Protein AF-A0A6M2D8P3-F1 (afdb_monomer)

Radius of gyration: 23.0 Å; Cα contacts (8 Å, |Δi|>4): 449; chains: 1; bounding box: 54×44×73 Å

InterPro domains:
  IPR011990 Tetratricopeptide-like helical domain superfamily [SSF48452] (159-233)
  IPR019412 IML2-like/Tetratricopeptide repeat protein 39-like [PF10300] (4-336)
  IPR019412 IML2-like/Tetratricopeptide repeat protein 39-like [PTHR31859] (4-344)

pLDDT: mean 91.54, std 8.43, range [58.78, 98.69]

Solvent-accessible surface area (backbone atoms only — not comparable to full-atom values): 17807 Å² total; per-residue (Å²): 96,72,87,56,52,75,65,58,53,51,48,49,52,52,48,24,50,52,31,44,54,48,20,56,47,34,44,67,74,45,59,46,72,66,34,52,52,50,22,53,52,30,47,50,50,20,53,51,40,43,52,50,47,50,49,41,68,75,64,33,79,62,77,95,51,80,60,53,57,51,47,50,15,39,44,20,29,52,48,6,51,51,17,34,58,48,49,70,48,57,71,73,57,42,55,56,39,40,74,77,74,43,84,44,43,47,70,60,8,51,50,30,19,55,59,11,42,75,32,57,94,29,87,33,2,53,51,14,37,50,52,52,35,44,42,29,68,44,52,25,35,64,69,67,74,48,85,42,61,60,68,60,32,50,55,43,38,51,52,41,31,74,77,32,72,70,34,44,66,30,31,39,53,44,15,47,53,28,35,62,58,32,38,42,71,60,13,47,55,30,29,51,50,25,42,72,54,58,80,86,60,60,75,55,40,51,55,38,41,55,53,42,27,51,48,26,51,59,68,65,36,41,68,61,20,33,56,35,22,48,51,41,44,75,72,40,81,87,52,40,18,45,30,40,43,50,29,27,22,33,48,49,50,46,32,74,76,64,47,64,82,45,57,63,59,33,51,58,38,33,68,46,24,66,79,46,54,60,63,56,57,68,38,60,47,70,66,39,55,49,46,31,52,51,36,49,45,20,58,77,57,72,74,41,76,79,59,55,48,60,50,50,38,56,76,54,45,42,56,74,25,39,65,55,21,66,68,40,37,52,54,55,47,49,58,50,60,72,43,46,70,56,55,55,55,63,71,76,106

Organism: Rhipicephalus microplus (NCBI:txid6941)

Sequence (349 aa):
YNTYTMQEIHAELCYAECLLENAILTFVEDQSLVTFIKGGLKIRSCCQSYKECMQMLATRNWESSKEKEHFESGVHLGVGAFNLLISQLPSRILKLLEFIGFSGNKVLGLRELEDGCMMQDYLRGPLCSIVLVAYHTFVLYILGLGDGDLELSERLVKGLLSKYPKGVLSLFFNARMHQVKGQIENAINQYYEAIEAQNEWIPFHYICYWELLWCHCFRCDWDRAIETADILRKGCRWSKATYVYIQASCLYAKYREGSTELMEEISNLLRQVPGLKQKIAGKSIPIEKFVVKKSQKFFDNGQRLTLPVVEIMYMWNSFPMIGRNEKLLLQILGLIEDCLPTVSREKEM

Foldseek 3Di:
DQPDDLVVLVVLLVVLVVLLVVLVVLLFPDQDPVSVVVSLVSLVVSQVSLVVLVVCLVPYDCDPDPCSLLSLLSSLLSLLLSLQVQQLDPPVVQVVSVVVPDHRDNVSNLVSLVVSCVSVVHDNSLVSLLSQLCCQQPVCLQVVVDHGDLVSNVVSLVVCCVVCVLALSSLQSVLSSCQLLLVLVSSLVSLVSSLVSDDPCVQVNLVSLVVNLVSCLLVLVLVSNLVSLVCCCVPPLPQNLLSLLLNLLSLVVVCVVPPVVCLVVSLVSLVCSVVSFDDRSNHTDPVSVVSVVQSVVCVVVPNDDQSSNVVVCVNSSSVSSSVSDPVSVVVVVVSNVVRVVVVVVVVVD

Structure (mmCIF, N/CA/C/O backbone):
data_AF-A0A6M2D8P3-F1
#
_entry.id   AF-A0A6M2D8P3-F1
#
loop_
_atom_site.group_PDB
_atom_site.id
_atom_site.type_symbol
_atom_site.label_atom_id
_atom_site.label_alt_id
_atom_site.label_comp_id
_atom_site.label_asym_id
_atom_site.label_entity_id
_atom_site.label_seq_id
_atom_site.pdbx_PDB_ins_code
_atom_site.Cartn_x
_atom_site.Cartn_y
_atom_site.Cartn_z
_atom_site.occupancy
_atom_site.B_iso_or_equiv
_atom_site.auth_seq_id
_atom_site.auth_comp_id
_atom_site.auth_asym_id
_atom_site.auth_atom_id
_atom_site.pdbx_PDB_model_num
ATOM 1 N N . TYR A 1 1 ? 25.010 -10.051 -30.582 1.00 84.38 1 TYR A N 1
ATOM 2 C CA . TYR A 1 1 ? 23.632 -9.630 -30.915 1.00 84.38 1 TYR A CA 1
ATOM 3 C C . TYR A 1 1 ? 23.546 -8.537 -31.984 1.00 84.38 1 TYR A C 1
ATOM 5 O O . TYR A 1 1 ? 22.514 -7.891 -32.064 1.00 84.38 1 TYR A O 1
ATOM 13 N N . ASN A 1 2 ? 24.557 -8.331 -32.843 1.00 87.88 2 ASN A N 1
ATOM 14 C CA . ASN A 1 2 ? 24.562 -7.217 -33.816 1.00 87.88 2 ASN A CA 1
ATOM 15 C C . ASN A 1 2 ? 23.603 -7.411 -35.003 1.00 87.88 2 ASN A C 1
ATOM 17 O O . ASN A 1 2 ? 23.324 -6.460 -35.719 1.00 87.88 2 ASN A O 1
ATOM 21 N N . THR A 1 3 ? 23.098 -8.629 -35.203 1.00 89.69 3 THR A N 1
ATOM 22 C CA . THR A 1 3 ? 22.155 -8.972 -36.275 1.00 89.69 3 THR A CA 1
ATOM 23 C C . THR A 1 3 ? 20.734 -8.483 -36.011 1.00 89.69 3 THR A C 1
ATOM 25 O O . THR A 1 3 ? 19.977 -8.337 -36.960 1.00 89.69 3 THR A O 1
ATOM 28 N N . TYR A 1 4 ? 20.375 -8.229 -34.749 1.00 88.75 4 TYR A N 1
ATOM 29 C CA . TYR A 1 4 ? 19.081 -7.650 -34.398 1.00 88.75 4 TYR A CA 1
ATOM 30 C C . TYR A 1 4 ? 19.050 -6.170 -34.802 1.00 88.75 4 TYR A C 1
ATOM 32 O O . TYR A 1 4 ? 20.045 -5.450 -34.677 1.00 88.75 4 TYR A O 1
ATOM 40 N N . THR A 1 5 ? 17.902 -5.686 -35.236 1.00 91.88 5 THR A N 1
ATOM 41 C CA . THR A 1 5 ? 17.609 -4.259 -35.362 1.00 91.88 5 THR A CA 1
ATOM 42 C C . THR A 1 5 ? 17.386 -3.630 -33.980 1.00 91.88 5 THR A C 1
ATOM 44 O O . THR A 1 5 ? 17.196 -4.326 -32.980 1.00 91.88 5 THR A O 1
ATOM 47 N N . MET A 1 6 ? 17.392 -2.294 -33.902 1.00 90.50 6 MET A N 1
ATOM 48 C CA . MET A 1 6 ? 17.051 -1.581 -32.658 1.00 90.50 6 MET A CA 1
ATOM 49 C C . MET A 1 6 ? 15.629 -1.898 -32.181 1.00 90.50 6 MET A C 1
ATOM 51 O O . MET A 1 6 ? 15.402 -2.089 -30.989 1.00 90.50 6 MET A O 1
ATOM 55 N N . GLN A 1 7 ? 14.685 -2.006 -33.121 1.00 92.19 7 GLN A N 1
ATOM 56 C CA . GLN A 1 7 ? 13.292 -2.334 -32.821 1.00 92.19 7 GLN A CA 1
ATOM 57 C C . GLN A 1 7 ? 13.157 -3.735 -32.225 1.00 92.19 7 GLN A C 1
ATOM 59 O O . GLN A 1 7 ? 12.467 -3.897 -31.224 1.00 92.19 7 GLN A O 1
ATOM 64 N N . GLU A 1 8 ? 13.841 -4.730 -32.795 1.00 94.25 8 GLU A N 1
ATOM 65 C CA . GLU A 1 8 ? 13.793 -6.102 -32.278 1.00 94.25 8 GLU A CA 1
ATOM 66 C C . GLU A 1 8 ? 14.372 -6.188 -30.862 1.00 94.25 8 GLU A C 1
ATOM 68 O O . GLU A 1 8 ? 13.807 -6.868 -30.016 1.00 94.25 8 GLU A O 1
ATOM 73 N N . ILE A 1 9 ? 15.433 -5.440 -30.549 1.00 93.25 9 ILE A N 1
ATOM 74 C CA . ILE A 1 9 ? 16.003 -5.426 -29.191 1.00 93.25 9 ILE A CA 1
ATOM 75 C C . ILE A 1 9 ? 15.050 -4.798 -28.178 1.00 93.25 9 ILE A C 1
ATOM 77 O O . ILE A 1 9 ? 14.843 -5.346 -27.098 1.00 93.25 9 ILE A O 1
ATOM 81 N N . HIS A 1 10 ? 14.447 -3.654 -28.505 1.00 93.88 10 HIS A N 1
ATOM 82 C CA . HIS A 1 10 ? 13.438 -3.063 -27.624 1.00 93.88 10 HIS A CA 1
ATOM 83 C C . HIS A 1 10 ? 12.205 -3.961 -27.491 1.00 93.88 10 HIS A C 1
ATOM 85 O O . HIS A 1 10 ? 11.614 -4.005 -26.414 1.00 93.88 10 HIS A O 1
ATOM 91 N N . ALA A 1 11 ? 11.848 -4.718 -28.532 1.00 95.62 11 ALA A N 1
ATOM 92 C CA . ALA A 1 11 ? 10.777 -5.705 -28.455 1.00 95.62 11 ALA A CA 1
ATOM 93 C C . ALA A 1 11 ? 11.099 -6.836 -27.463 1.00 95.62 11 ALA A C 1
ATOM 95 O O . ALA A 1 11 ? 10.207 -7.221 -26.711 1.00 95.62 11 ALA A O 1
ATOM 96 N N . GLU A 1 12 ? 12.348 -7.311 -27.388 1.00 95.44 12 GLU A N 1
ATOM 97 C CA . GLU A 1 12 ? 12.771 -8.309 -26.385 1.00 95.44 12 GLU A CA 1
ATOM 98 C C . GLU A 1 12 ? 12.618 -7.785 -24.948 1.00 95.44 12 GLU A C 1
ATOM 100 O O . GLU A 1 12 ? 12.123 -8.494 -24.068 1.00 95.44 12 GLU A O 1
ATOM 105 N N . LEU A 1 13 ? 12.964 -6.515 -24.709 1.00 95.12 13 LEU A N 1
ATOM 106 C CA . LEU A 1 13 ? 12.759 -5.879 -23.404 1.00 95.12 13 LEU A CA 1
ATOM 107 C C . LEU A 1 13 ? 11.269 -5.747 -23.062 1.00 95.12 13 LEU A C 1
ATOM 109 O O . LEU A 1 13 ? 10.852 -6.153 -21.979 1.00 95.12 13 LEU A O 1
ATOM 113 N N . CYS A 1 14 ? 10.454 -5.230 -23.986 1.00 94.75 14 CYS A N 1
ATOM 114 C CA . CYS A 1 14 ? 9.006 -5.133 -23.790 1.00 94.75 14 CYS A CA 1
ATOM 115 C C . CYS A 1 14 ? 8.375 -6.518 -23.567 1.00 94.75 14 CYS A C 1
ATOM 117 O O . CYS A 1 14 ? 7.472 -6.670 -22.749 1.00 94.75 14 CYS A O 1
ATOM 119 N N . TYR A 1 15 ? 8.869 -7.550 -24.252 1.00 94.88 15 TYR A N 1
ATOM 120 C CA . TYR A 1 15 ? 8.423 -8.922 -24.046 1.00 94.88 15 TYR A CA 1
ATOM 121 C C . TYR A 1 15 ? 8.754 -9.423 -22.633 1.00 94.88 15 TYR A C 1
ATOM 123 O O . TYR A 1 15 ? 7.888 -10.012 -21.980 1.00 94.88 15 TYR A O 1
ATOM 131 N N . ALA A 1 16 ? 9.956 -9.138 -22.119 1.00 92.81 16 ALA A N 1
ATOM 132 C CA . ALA A 1 16 ? 10.330 -9.460 -20.741 1.00 92.81 16 ALA A CA 1
ATOM 133 C C . ALA A 1 16 ? 9.407 -8.773 -19.714 1.00 92.81 16 ALA A C 1
ATOM 135 O O . ALA A 1 16 ? 8.973 -9.406 -18.748 1.00 92.81 16 ALA A O 1
ATOM 136 N N . GLU A 1 17 ? 9.049 -7.508 -19.945 1.00 91.31 17 GLU A N 1
ATOM 137 C CA . GLU A 1 17 ? 8.095 -6.757 -19.117 1.00 91.31 17 GLU A CA 1
ATOM 138 C C . GLU A 1 17 ? 6.696 -7.376 -19.150 1.00 91.31 17 GLU A C 1
ATOM 140 O O . GLU A 1 17 ? 6.126 -7.686 -18.101 1.00 91.31 17 GLU A O 1
ATOM 145 N N . CYS A 1 18 ? 6.175 -7.663 -20.345 1.00 92.31 18 CYS A N 1
ATOM 146 C CA . CYS A 1 18 ? 4.878 -8.314 -20.500 1.00 92.31 18 CYS A CA 1
ATOM 147 C C . CYS A 1 18 ? 4.843 -9.696 -19.835 1.00 92.31 18 CYS A C 1
ATOM 149 O O . CYS A 1 18 ? 3.820 -10.075 -19.264 1.00 92.31 18 CYS A O 1
ATOM 151 N N . LEU A 1 19 ? 5.939 -10.464 -19.872 1.00 89.88 19 LEU A N 1
ATOM 152 C CA . LEU A 1 19 ? 6.026 -11.745 -19.167 1.00 89.88 19 LEU A CA 1
ATOM 153 C C . LEU A 1 19 ? 5.913 -11.572 -17.650 1.00 89.88 19 LEU A C 1
ATOM 155 O O . LEU A 1 19 ? 5.253 -12.392 -17.005 1.00 89.88 19 LEU A O 1
ATOM 159 N N . LEU A 1 20 ? 6.519 -10.524 -17.085 1.00 84.56 20 LEU A N 1
ATOM 160 C CA . LEU A 1 20 ? 6.427 -10.221 -15.657 1.00 84.56 20 LEU A CA 1
ATOM 161 C C . LEU A 1 20 ? 4.997 -9.856 -15.256 1.00 84.56 20 LEU A C 1
ATOM 163 O O . LEU A 1 20 ? 4.443 -10.454 -14.333 1.00 84.56 20 LEU A O 1
ATOM 167 N N . GLU A 1 21 ? 4.386 -8.912 -15.971 1.00 87.62 21 GLU A N 1
ATOM 168 C CA . GLU A 1 21 ? 3.008 -8.478 -15.727 1.00 87.62 21 GLU A CA 1
ATOM 169 C C . GLU A 1 21 ? 2.034 -9.651 -15.858 1.00 87.62 21 GLU A C 1
ATOM 171 O O . GLU A 1 21 ? 1.191 -9.882 -14.991 1.00 87.62 21 GLU A O 1
ATOM 176 N N . ASN A 1 22 ? 2.213 -10.473 -16.892 1.00 86.56 22 ASN A N 1
ATOM 177 C CA . ASN A 1 22 ? 1.417 -11.671 -17.110 1.00 86.56 22 ASN A CA 1
ATOM 178 C C . ASN A 1 22 ? 1.639 -12.713 -16.001 1.00 86.56 22 ASN A C 1
ATOM 180 O O . ASN A 1 22 ? 0.686 -13.357 -15.561 1.00 86.56 22 ASN A O 1
ATOM 184 N N . ALA A 1 23 ? 2.865 -12.877 -15.495 1.00 82.19 23 ALA A N 1
ATOM 185 C CA . ALA A 1 23 ? 3.124 -13.749 -14.351 1.00 82.19 23 ALA A CA 1
ATOM 186 C C . ALA A 1 23 ? 2.372 -13.270 -13.100 1.00 82.19 23 ALA A C 1
ATOM 188 O O . ALA A 1 23 ? 1.722 -14.083 -12.443 1.00 82.19 23 ALA A O 1
ATOM 189 N N . ILE A 1 24 ? 2.398 -11.964 -12.815 1.00 78.69 24 ILE A N 1
ATOM 190 C CA . ILE A 1 24 ? 1.657 -11.355 -11.701 1.00 78.69 24 ILE A CA 1
ATOM 191 C C . ILE A 1 24 ? 0.153 -11.594 -11.874 1.00 78.69 24 ILE A C 1
ATOM 193 O O . ILE A 1 24 ? -0.483 -12.122 -10.962 1.00 78.69 24 ILE A O 1
ATOM 197 N N . LEU A 1 25 ? -0.404 -11.296 -13.053 1.00 80.44 25 LEU A N 1
ATOM 198 C CA . LEU A 1 25 ? -1.820 -11.520 -13.360 1.00 80.44 25 LEU A CA 1
ATOM 199 C C . LEU A 1 25 ? -2.215 -12.995 -13.251 1.00 80.44 25 LEU A C 1
ATOM 201 O O . LEU A 1 25 ? -3.283 -13.300 -12.734 1.00 80.44 25 LEU A O 1
ATOM 205 N N . THR A 1 26 ? -1.333 -13.919 -13.638 1.00 77.75 26 THR A N 1
ATOM 206 C CA . THR A 1 26 ? -1.577 -15.366 -13.523 1.00 77.75 26 THR A CA 1
ATOM 207 C C . THR A 1 26 ? -1.833 -15.772 -12.070 1.00 77.75 26 THR A C 1
ATOM 209 O O . THR A 1 26 ? -2.720 -16.577 -11.809 1.00 77.75 26 THR A O 1
ATOM 212 N N . PHE A 1 27 ? -1.111 -15.193 -11.103 1.00 69.06 27 PHE A N 1
ATOM 213 C CA . PHE A 1 27 ? -1.368 -15.463 -9.682 1.00 69.06 27 PHE A CA 1
ATOM 214 C C . PHE A 1 27 ? -2.675 -14.840 -9.163 1.00 69.06 27 PHE A C 1
ATOM 216 O O . PHE A 1 27 ? -3.163 -15.247 -8.105 1.00 69.06 27 PHE A O 1
ATOM 223 N N . VAL A 1 28 ? -3.234 -13.868 -9.890 1.00 67.19 28 VAL A N 1
ATOM 224 C CA . VAL A 1 28 ? -4.487 -13.175 -9.558 1.00 67.19 28 VAL A CA 1
ATOM 225 C C . VAL A 1 28 ? -5.704 -13.838 -10.224 1.00 67.19 28 VAL A C 1
ATOM 227 O O . VAL A 1 28 ? -6.772 -13.867 -9.618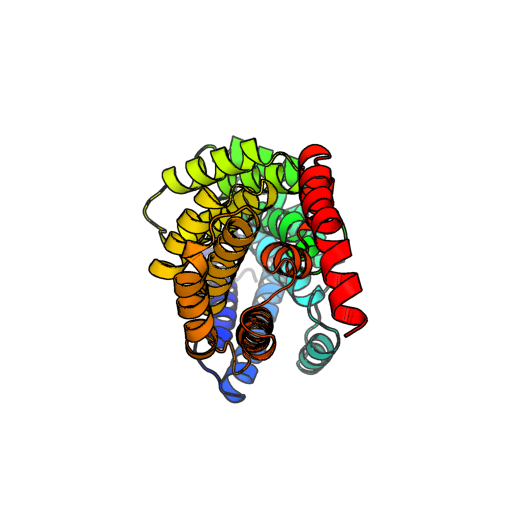 1.00 67.19 28 VAL A O 1
ATOM 230 N N . GLU A 1 29 ? -5.551 -14.390 -11.432 1.00 62.44 29 GLU A N 1
ATOM 231 C CA . GLU A 1 29 ? -6.645 -14.856 -12.298 1.00 62.44 29 GLU A CA 1
ATOM 232 C C . GLU A 1 29 ? -7.264 -16.199 -11.870 1.00 62.44 29 GLU A C 1
ATOM 234 O O . GLU A 1 29 ? -8.488 -16.314 -11.813 1.00 62.44 29 GLU A O 1
ATOM 239 N N . ASP A 1 30 ? -6.453 -17.214 -11.544 1.00 58.84 30 ASP A N 1
ATOM 240 C CA . ASP A 1 30 ? -6.955 -18.562 -11.243 1.00 58.84 30 ASP A CA 1
ATOM 241 C C . ASP A 1 30 ? -6.223 -19.252 -10.074 1.00 58.84 30 ASP A C 1
ATOM 243 O O . ASP A 1 30 ? -5.074 -18.984 -9.730 1.00 58.84 30 ASP A O 1
ATOM 247 N N . GLN A 1 31 ? -6.949 -20.153 -9.417 1.00 63.97 31 GLN A N 1
ATOM 248 C CA . GLN A 1 31 ? -6.699 -20.664 -8.072 1.00 63.97 31 GLN A CA 1
ATOM 249 C C . GLN A 1 31 ? -6.126 -22.089 -8.061 1.00 63.97 31 GLN A C 1
ATOM 251 O O . GLN A 1 31 ? -6.020 -22.704 -6.997 1.00 63.97 31 GLN A O 1
ATOM 256 N N . SER A 1 32 ? -5.775 -22.643 -9.222 1.00 65.19 32 SER A N 1
ATOM 257 C CA . SER A 1 32 ? -5.280 -24.013 -9.336 1.00 65.19 32 SER A CA 1
ATOM 258 C C . SER A 1 32 ? -3.768 -24.127 -9.080 1.00 65.19 32 SER A C 1
ATOM 260 O O . SER A 1 32 ? -2.986 -23.219 -9.363 1.00 65.19 32 SER A O 1
ATOM 262 N N . LEU A 1 33 ? -3.322 -25.292 -8.585 1.00 64.38 33 LEU A N 1
ATOM 263 C CA . LEU A 1 33 ? -1.890 -25.637 -8.508 1.00 64.38 33 LEU A CA 1
ATOM 264 C C . LEU A 1 33 ? -1.218 -25.502 -9.887 1.00 64.38 33 LEU A C 1
ATOM 266 O O . LEU A 1 33 ? -0.065 -25.089 -9.992 1.00 64.38 33 LEU A O 1
ATOM 270 N N . VAL A 1 34 ? -1.972 -25.807 -10.946 1.00 71.75 34 VAL A N 1
ATOM 271 C CA . VAL A 1 34 ? -1.561 -25.634 -12.341 1.00 71.75 34 VAL A CA 1
ATOM 272 C C . VAL A 1 34 ? -1.231 -24.170 -12.630 1.00 71.75 34 VAL A C 1
ATOM 274 O O . VAL A 1 34 ? -0.188 -23.890 -13.215 1.00 71.75 34 VAL A O 1
ATOM 277 N N . THR A 1 35 ? -2.061 -23.232 -12.181 1.00 71.19 35 THR A N 1
ATOM 278 C CA . THR A 1 35 ? -1.835 -21.791 -12.349 1.00 71.19 35 THR A CA 1
ATOM 279 C C . THR A 1 35 ? -0.645 -21.291 -11.531 1.00 71.19 35 THR A C 1
ATOM 281 O O . THR A 1 35 ? 0.150 -20.505 -12.041 1.00 71.19 35 THR A O 1
ATOM 284 N N . PHE A 1 36 ? -0.412 -21.830 -10.329 1.00 69.81 36 PHE A N 1
ATOM 285 C CA . PHE A 1 36 ? 0.811 -21.545 -9.565 1.00 69.81 36 PHE A CA 1
ATOM 286 C C . PHE A 1 36 ? 2.082 -22.007 -10.298 1.00 69.81 36 PHE A C 1
ATOM 288 O O . PHE A 1 36 ? 3.047 -21.250 -10.402 1.00 69.81 36 PHE A O 1
ATOM 295 N N . ILE A 1 37 ? 2.075 -23.225 -10.853 1.00 75.69 37 ILE A N 1
ATOM 296 C CA . ILE A 1 37 ? 3.195 -23.750 -11.651 1.00 75.69 37 ILE A CA 1
ATOM 297 C C . ILE A 1 37 ? 3.392 -22.904 -12.913 1.00 75.69 37 ILE A C 1
ATOM 299 O O . ILE A 1 37 ? 4.517 -22.509 -13.209 1.00 75.69 37 ILE A O 1
ATOM 303 N N . LYS A 1 38 ? 2.311 -22.568 -13.630 1.00 79.38 38 LYS A N 1
ATOM 304 C CA . LYS A 1 38 ? 2.358 -21.681 -14.804 1.00 79.38 38 LYS A CA 1
ATOM 305 C C . LYS A 1 38 ? 2.937 -20.312 -14.453 1.00 79.38 38 LYS A C 1
ATOM 307 O O . LYS A 1 38 ? 3.793 -19.826 -15.183 1.00 79.38 38 LYS A O 1
ATOM 312 N N . GLY A 1 39 ? 2.519 -19.717 -13.336 1.00 80.25 39 GLY A N 1
ATOM 313 C CA . GLY A 1 39 ? 3.065 -18.456 -12.838 1.00 80.25 39 GLY A CA 1
ATOM 314 C C . GLY A 1 39 ? 4.562 -18.562 -12.546 1.00 80.25 39 GLY A C 1
ATOM 315 O O . GLY A 1 39 ? 5.336 -17.727 -13.002 1.00 80.25 39 GLY A O 1
ATOM 316 N N . GLY A 1 40 ? 4.997 -19.638 -11.882 1.00 78.88 40 GLY A N 1
ATOM 317 C CA . GLY A 1 40 ? 6.418 -19.915 -11.641 1.00 78.88 40 GLY A CA 1
ATOM 318 C C . GLY A 1 40 ? 7.235 -20.091 -12.928 1.00 78.88 40 GLY A C 1
ATOM 319 O O . GLY A 1 40 ? 8.334 -19.551 -13.040 1.00 78.88 40 GLY A O 1
ATOM 320 N N . LEU A 1 41 ? 6.689 -20.786 -13.932 1.00 82.25 41 LEU A N 1
ATOM 321 C CA . LEU A 1 41 ? 7.322 -20.923 -15.249 1.00 82.25 41 LEU A CA 1
ATOM 322 C C . LEU A 1 41 ? 7.419 -19.576 -15.979 1.00 82.25 41 LEU A C 1
ATOM 324 O O . LEU A 1 41 ? 8.468 -19.279 -16.540 1.00 82.25 41 LEU A O 1
ATOM 328 N N . LYS A 1 42 ? 6.381 -18.733 -15.916 1.00 84.50 42 LYS A N 1
ATOM 329 C CA . LYS A 1 42 ? 6.409 -17.377 -16.492 1.00 84.50 42 LYS A CA 1
ATOM 330 C C . LYS A 1 42 ? 7.440 -16.481 -15.802 1.00 84.50 42 LYS A C 1
ATOM 332 O O . LYS A 1 42 ? 8.192 -15.800 -16.492 1.00 84.50 42 LYS A O 1
ATOM 337 N N . ILE A 1 43 ? 7.546 -16.539 -14.469 1.00 81.69 43 ILE A N 1
ATOM 338 C CA . ILE A 1 43 ? 8.612 -15.866 -13.701 1.00 81.69 43 ILE A CA 1
ATOM 339 C C . ILE A 1 43 ? 9.993 -16.316 -14.190 1.00 81.69 43 ILE A C 1
ATOM 341 O O . ILE A 1 43 ? 10.879 -15.486 -14.391 1.00 81.69 43 ILE A O 1
ATOM 345 N N . ARG A 1 44 ? 10.186 -17.623 -14.415 1.00 83.12 44 ARG A N 1
ATOM 346 C CA . ARG A 1 44 ? 11.447 -18.153 -14.950 1.00 83.12 44 ARG A CA 1
ATOM 347 C C . ARG A 1 44 ? 11.738 -17.616 -16.352 1.00 83.12 44 ARG A C 1
ATOM 349 O O . ARG A 1 44 ? 12.861 -17.182 -16.591 1.00 83.12 44 ARG A O 1
ATOM 356 N N . SER A 1 45 ? 10.759 -17.640 -17.255 1.00 88.31 45 SER A N 1
ATOM 357 C CA . SER A 1 45 ? 10.907 -17.093 -18.609 1.00 88.31 45 SER A CA 1
ATOM 358 C C . SER A 1 45 ? 11.267 -15.609 -18.573 1.00 88.31 45 SER A C 1
ATOM 360 O O . SER A 1 45 ? 12.239 -15.214 -19.199 1.00 88.31 45 SER A O 1
ATOM 362 N N . CYS A 1 46 ? 10.570 -14.820 -17.753 1.00 88.38 46 CYS A N 1
ATOM 363 C CA . CYS A 1 46 ? 10.872 -13.409 -17.520 1.00 88.38 46 CYS A CA 1
ATOM 364 C C . CYS A 1 46 ? 12.324 -13.196 -17.057 1.00 88.38 46 CYS A C 1
ATOM 366 O O . CYS A 1 46 ? 13.041 -12.364 -17.608 1.00 88.38 46 CYS A O 1
ATOM 368 N N . CYS A 1 47 ? 12.789 -13.964 -16.065 1.00 84.19 47 CYS A N 1
ATOM 369 C CA . CYS A 1 47 ? 14.174 -13.889 -15.589 1.00 84.19 47 CYS A CA 1
ATOM 370 C C . CYS A 1 47 ? 15.183 -14.165 -16.706 1.00 84.19 47 CYS A C 1
ATOM 372 O O . CYS A 1 47 ? 16.194 -13.472 -16.825 1.00 84.19 47 CYS A O 1
ATOM 374 N N . GLN A 1 48 ? 14.911 -15.192 -17.512 1.00 88.62 48 GLN A N 1
ATOM 375 C CA . GLN A 1 48 ? 15.773 -15.581 -18.616 1.00 88.62 48 GLN A CA 1
ATOM 376 C C . GLN A 1 48 ? 15.829 -14.487 -19.690 1.00 88.62 48 GLN A C 1
ATOM 378 O O . GLN A 1 48 ? 16.926 -14.105 -20.090 1.00 88.62 48 GLN A O 1
ATOM 383 N N . SER A 1 49 ? 14.686 -13.906 -20.059 1.00 92.69 49 SER A N 1
ATOM 384 C CA . SER A 1 49 ? 14.623 -12.785 -21.002 1.00 92.69 49 SER A CA 1
ATOM 385 C C . SER A 1 49 ? 15.397 -11.560 -20.501 1.00 92.69 49 SER A C 1
ATOM 387 O O . SER A 1 49 ? 16.146 -10.957 -21.263 1.00 92.69 49 SER A O 1
ATOM 389 N N . TYR A 1 50 ? 15.328 -11.225 -19.206 1.00 92.44 50 TYR A N 1
ATOM 390 C CA . TYR A 1 50 ? 16.146 -10.134 -18.656 1.00 92.44 50 TYR A CA 1
ATOM 391 C C . TYR A 1 50 ? 17.650 -10.443 -18.640 1.00 92.44 50 TYR A C 1
ATOM 393 O O . TYR A 1 50 ? 18.462 -9.545 -18.866 1.00 92.44 50 TYR A O 1
ATOM 401 N N . LYS A 1 51 ? 18.051 -11.703 -18.421 1.00 90.56 51 LYS A N 1
ATOM 402 C CA . LYS A 1 51 ? 19.461 -12.116 -18.559 1.00 90.56 51 LYS A CA 1
ATOM 403 C C . LYS A 1 51 ? 19.945 -11.985 -20.001 1.00 90.56 51 LYS A C 1
ATOM 405 O O . LYS A 1 51 ? 21.076 -11.559 -20.221 1.00 90.56 51 LYS A O 1
ATOM 410 N N . GLU A 1 52 ? 19.104 -12.326 -20.969 1.00 93.75 52 GLU A N 1
ATOM 411 C CA . GLU A 1 52 ? 19.395 -12.125 -22.390 1.00 93.75 52 GLU A CA 1
ATOM 412 C C . GLU A 1 52 ? 19.514 -10.634 -22.718 1.00 93.75 52 GLU A C 1
ATOM 414 O O . GLU A 1 52 ? 20.501 -10.236 -23.333 1.00 93.75 52 GLU A O 1
ATOM 419 N N . CYS A 1 53 ? 18.620 -9.787 -22.195 1.00 95.44 53 CYS A N 1
ATOM 420 C CA . CYS A 1 53 ? 18.722 -8.331 -22.333 1.00 95.44 53 CYS A CA 1
ATOM 421 C C . CYS A 1 53 ? 20.036 -7.776 -21.749 1.00 95.44 53 CYS A C 1
ATOM 423 O O . CYS A 1 53 ? 20.698 -6.963 -22.393 1.00 95.44 53 CYS A O 1
ATOM 425 N N . MET A 1 54 ? 20.476 -8.261 -20.582 1.00 94.06 54 MET A N 1
ATOM 426 C CA . MET A 1 54 ? 21.788 -7.913 -20.009 1.00 94.06 54 MET A CA 1
ATOM 427 C C . MET A 1 54 ? 22.952 -8.312 -20.922 1.00 94.06 54 MET A C 1
ATOM 429 O O . MET A 1 54 ? 23.895 -7.544 -21.115 1.00 94.06 54 MET A O 1
ATOM 433 N N . GLN A 1 55 ? 22.901 -9.508 -21.515 1.00 94.44 55 GLN A N 1
ATOM 434 C CA . GLN A 1 55 ? 23.931 -9.947 -22.458 1.00 94.44 55 GLN A CA 1
ATOM 435 C C . GLN A 1 55 ? 23.920 -9.121 -23.749 1.00 94.44 55 GLN A C 1
ATOM 437 O O . GLN A 1 55 ? 24.991 -8.815 -24.283 1.00 94.44 55 GLN A O 1
ATOM 442 N N . MET A 1 56 ? 22.737 -8.746 -24.246 1.00 94.56 56 MET A N 1
ATOM 443 C CA . MET A 1 56 ? 22.586 -7.837 -25.383 1.00 94.56 56 MET A CA 1
ATOM 444 C C . MET A 1 56 ? 23.224 -6.484 -25.075 1.00 94.56 56 MET A C 1
ATOM 446 O O . MET A 1 56 ? 24.045 -6.023 -25.865 1.00 94.56 56 MET A O 1
ATOM 450 N N . LEU A 1 57 ? 22.931 -5.906 -23.906 1.00 94.38 57 LEU A N 1
ATOM 451 C CA . LEU A 1 57 ? 23.533 -4.658 -23.435 1.00 94.38 57 LEU A CA 1
ATOM 452 C C . LEU A 1 57 ? 25.064 -4.727 -23.412 1.00 94.38 57 LEU A C 1
ATOM 454 O O . LEU A 1 57 ? 25.714 -3.823 -23.933 1.00 94.38 57 LEU A O 1
ATOM 458 N N . ALA A 1 58 ? 25.632 -5.818 -22.895 1.00 93.38 58 ALA A N 1
ATOM 459 C CA . ALA A 1 58 ? 27.077 -5.963 -22.724 1.00 93.38 58 ALA A CA 1
ATOM 460 C C . ALA A 1 58 ? 27.861 -6.269 -24.014 1.00 93.38 58 ALA A C 1
ATOM 462 O O . ALA A 1 58 ? 29.032 -5.910 -24.117 1.00 93.38 58 ALA A O 1
ATOM 463 N N . THR A 1 59 ? 27.266 -6.980 -24.978 1.00 93.00 59 THR A N 1
ATOM 464 C CA . THR A 1 59 ? 28.020 -7.558 -26.114 1.00 93.00 59 THR A CA 1
ATOM 465 C C . THR A 1 59 ? 27.641 -6.992 -27.478 1.00 93.00 59 THR A C 1
ATOM 467 O O . THR A 1 59 ? 28.326 -7.261 -28.469 1.00 93.00 59 THR A O 1
ATOM 470 N N . ARG A 1 60 ? 26.542 -6.237 -27.571 1.00 91.94 60 ARG A N 1
ATOM 471 C CA . ARG A 1 60 ? 26.166 -5.550 -28.806 1.00 91.94 60 ARG A CA 1
ATOM 472 C C . ARG A 1 60 ? 27.052 -4.324 -29.029 1.00 91.94 60 ARG A C 1
ATOM 474 O O . ARG A 1 60 ? 27.351 -3.583 -28.099 1.00 91.94 60 ARG A O 1
ATOM 481 N N . ASN A 1 61 ? 27.407 -4.074 -30.287 1.00 89.75 61 ASN A N 1
ATOM 482 C CA . ASN A 1 61 ? 27.890 -2.763 -30.699 1.00 89.75 61 ASN A CA 1
ATOM 483 C C . ASN A 1 61 ? 26.694 -1.813 -30.843 1.00 89.75 61 ASN A C 1
ATOM 485 O O . ASN A 1 61 ? 25.850 -1.998 -31.721 1.00 89.75 61 ASN A O 1
ATOM 489 N N . TRP A 1 62 ? 26.611 -0.835 -29.949 1.00 89.00 62 TRP A N 1
ATOM 490 C CA . TRP A 1 62 ? 25.513 0.127 -29.903 1.00 89.00 62 TRP A CA 1
ATOM 491 C C . TRP A 1 62 ? 25.710 1.325 -30.835 1.00 89.00 62 TRP A C 1
ATOM 493 O O . TRP A 1 62 ? 24.765 2.081 -31.025 1.00 89.00 62 TRP A O 1
ATOM 503 N N . GLU A 1 63 ? 26.895 1.495 -31.435 1.00 82.50 63 GLU A N 1
ATOM 504 C CA . GLU A 1 63 ? 27.252 2.708 -32.188 1.00 82.50 63 GLU A CA 1
ATOM 505 C C . GLU A 1 63 ? 26.904 3.987 -31.386 1.00 82.50 63 GLU A C 1
ATOM 507 O O . GLU A 1 63 ? 26.820 3.954 -30.159 1.00 82.50 63 GLU A O 1
ATOM 512 N N . SER A 1 64 ? 26.706 5.133 -32.039 1.00 76.25 64 SER A N 1
ATOM 513 C CA . SER A 1 64 ? 26.164 6.343 -31.399 1.00 76.25 64 SER A CA 1
ATOM 514 C C . SER A 1 64 ? 24.624 6.328 -31.341 1.00 76.25 64 SER A C 1
ATOM 516 O O . SER A 1 64 ? 23.986 7.341 -31.641 1.00 76.25 64 SER A O 1
ATOM 518 N N . SER A 1 65 ? 24.018 5.172 -31.039 1.00 82.69 65 SER A N 1
ATOM 519 C CA . SER A 1 65 ? 22.564 5.017 -30.883 1.00 82.69 65 SER A CA 1
ATOM 520 C C . SER A 1 65 ? 22.078 5.740 -29.632 1.00 82.69 65 SER A C 1
ATOM 522 O O . SER A 1 65 ? 22.599 5.515 -28.545 1.00 82.69 65 SER A O 1
ATOM 524 N N . LYS A 1 66 ? 21.038 6.564 -29.792 1.00 83.06 66 LYS A 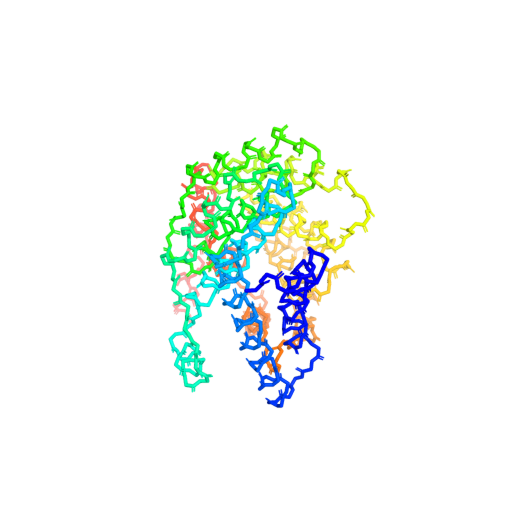N 1
ATOM 525 C CA . LYS A 1 66 ? 20.344 7.246 -28.683 1.00 83.06 66 LYS A CA 1
ATOM 526 C C . LYS A 1 66 ? 19.325 6.336 -27.986 1.00 83.06 66 LYS A C 1
ATOM 528 O O . LYS A 1 66 ? 18.721 6.695 -26.981 1.00 83.06 66 LYS A O 1
ATOM 533 N N . GLU A 1 67 ? 19.049 5.181 -28.583 1.00 87.75 67 GLU A N 1
ATOM 534 C CA . GLU A 1 67 ? 18.086 4.190 -28.118 1.00 87.75 67 GLU A CA 1
ATOM 535 C C . GLU A 1 67 ? 18.700 3.226 -27.096 1.00 87.75 67 GLU A C 1
ATOM 537 O O . GLU A 1 67 ? 17.960 2.531 -26.387 1.00 87.75 67 GLU A O 1
ATOM 542 N N . LYS A 1 68 ? 20.039 3.192 -27.001 1.00 93.12 68 LYS A N 1
ATOM 543 C CA . LYS A 1 68 ? 20.770 2.367 -26.038 1.00 93.12 68 LYS A CA 1
ATOM 544 C C . LYS A 1 68 ? 20.317 2.678 -24.619 1.00 93.12 68 LYS A C 1
ATOM 546 O O . LYS A 1 68 ? 19.983 1.765 -23.875 1.00 93.12 68 LYS A O 1
ATOM 551 N N . GLU A 1 69 ? 20.255 3.948 -24.248 1.00 94.44 69 GLU A N 1
ATOM 552 C CA . GLU A 1 69 ? 19.972 4.364 -22.879 1.00 94.44 69 GLU A CA 1
ATOM 553 C C . GLU A 1 69 ? 18.514 4.080 -22.475 1.00 94.44 69 GLU A C 1
ATOM 555 O O . GLU A 1 69 ? 18.215 3.733 -21.327 1.00 94.44 69 GLU A O 1
ATOM 560 N N . HIS A 1 70 ? 17.590 4.127 -23.441 1.00 94.00 70 HIS A N 1
ATOM 561 C CA . HIS A 1 70 ? 16.212 3.671 -23.246 1.00 94.00 70 HIS A CA 1
ATOM 562 C C . HIS A 1 70 ? 16.119 2.160 -22.995 1.00 94.00 70 HIS A C 1
ATOM 564 O O . HIS A 1 70 ? 15.270 1.730 -22.211 1.00 94.00 70 HIS A O 1
ATOM 570 N N . PHE A 1 71 ? 16.979 1.365 -23.636 1.00 95.56 71 PHE A N 1
ATOM 571 C CA . PHE A 1 71 ? 17.072 -0.072 -23.382 1.00 95.56 71 PHE A CA 1
ATOM 572 C C . PHE A 1 71 ? 17.734 -0.352 -22.030 1.00 95.56 71 PHE A C 1
ATOM 574 O O . PHE A 1 71 ? 17.172 -1.061 -21.202 1.00 95.56 71 PHE A O 1
ATOM 581 N N . GLU A 1 72 ? 18.896 0.254 -21.789 1.00 96.06 72 GLU A N 1
ATOM 582 C CA . GLU A 1 72 ? 19.721 0.104 -20.588 1.00 96.06 72 GLU A CA 1
ATOM 583 C C . GLU A 1 72 ? 18.940 0.445 -19.316 1.00 96.06 72 GLU A C 1
ATOM 585 O O . GLU A 1 72 ? 18.878 -0.375 -18.402 1.00 96.06 72 GLU A O 1
ATOM 590 N N . SER A 1 73 ? 18.217 1.572 -19.300 1.00 96.56 73 SER A N 1
ATOM 591 C CA . SER A 1 73 ? 17.346 1.925 -18.167 1.00 96.56 73 SER A CA 1
ATOM 592 C C . SER A 1 73 ? 16.264 0.876 -17.886 1.00 96.56 73 SER A C 1
ATOM 594 O O . SER A 1 73 ? 15.898 0.664 -16.730 1.00 96.56 73 SER A O 1
ATOM 596 N N . GLY A 1 74 ? 15.760 0.186 -18.912 1.00 96.00 74 GLY A N 1
ATOM 597 C CA . GLY A 1 74 ? 14.797 -0.895 -18.721 1.00 96.00 74 GLY A CA 1
ATOM 598 C C . GLY A 1 74 ? 15.404 -2.213 -18.283 1.00 96.00 74 GLY A C 1
ATOM 599 O O . GLY A 1 74 ? 14.802 -2.921 -17.475 1.00 96.00 74 GLY A O 1
ATOM 600 N N . VAL A 1 75 ? 16.614 -2.516 -18.746 1.00 96.31 75 VAL A N 1
ATOM 601 C CA . VAL A 1 75 ? 17.372 -3.664 -18.250 1.00 96.31 75 VAL A CA 1
ATOM 602 C C . VAL A 1 75 ? 17.644 -3.500 -16.751 1.00 96.31 75 VAL A C 1
ATOM 604 O O . VAL A 1 75 ? 17.331 -4.410 -15.981 1.00 96.31 75 VAL A O 1
ATOM 607 N N . HIS A 1 76 ? 18.119 -2.324 -16.327 1.00 97.38 76 HIS A N 1
ATOM 608 C CA . HIS A 1 76 ? 18.323 -1.982 -14.917 1.00 97.38 76 HIS A CA 1
ATOM 609 C C . HIS A 1 76 ? 17.040 -2.125 -14.087 1.00 97.38 76 HIS A C 1
ATOM 611 O O . HIS A 1 76 ? 17.046 -2.798 -13.054 1.00 97.38 76 HIS A O 1
ATOM 617 N N . LEU A 1 77 ? 15.921 -1.560 -14.561 1.00 96.38 77 LEU A N 1
ATOM 618 C CA . LEU A 1 77 ? 14.623 -1.676 -13.891 1.00 96.38 77 LEU A CA 1
ATOM 619 C C . LEU A 1 77 ? 14.227 -3.141 -13.683 1.00 96.38 77 LEU A C 1
ATOM 621 O O . LEU A 1 77 ? 13.916 -3.549 -12.564 1.00 96.38 77 LEU A O 1
ATOM 625 N N . GLY A 1 78 ? 14.238 -3.930 -14.755 1.00 93.62 78 GLY A N 1
ATOM 626 C CA . GLY A 1 78 ? 13.767 -5.306 -14.732 1.00 93.62 78 GLY A CA 1
ATOM 627 C C . GLY A 1 78 ? 14.648 -6.231 -13.903 1.00 93.62 78 GLY A C 1
ATOM 628 O O . GLY A 1 78 ? 14.157 -6.919 -13.005 1.00 93.62 78 GLY A O 1
ATOM 629 N N . VAL A 1 79 ? 15.960 -6.224 -14.156 1.00 93.62 79 VAL A N 1
ATOM 630 C CA . VAL A 1 79 ? 16.933 -7.041 -13.412 1.00 93.62 79 VAL A CA 1
ATOM 631 C C . VAL A 1 79 ? 16.941 -6.644 -11.940 1.00 93.62 79 VAL A C 1
ATOM 633 O O . VAL A 1 79 ? 16.924 -7.521 -11.067 1.00 93.62 79 VAL A O 1
ATOM 636 N N . GLY A 1 80 ? 16.932 -5.339 -11.677 1.00 94.94 80 GLY A N 1
ATOM 637 C CA . GLY A 1 80 ? 16.938 -4.756 -10.350 1.00 94.94 80 GLY A CA 1
ATOM 638 C C . GLY A 1 80 ? 15.704 -5.135 -9.535 1.00 94.94 80 GLY A C 1
ATOM 639 O O . GLY A 1 80 ? 15.813 -5.785 -8.489 1.00 94.94 80 GLY A O 1
ATOM 640 N N . ALA A 1 81 ? 14.514 -4.819 -10.057 1.00 92.44 81 ALA A N 1
ATOM 641 C CA . ALA A 1 81 ? 13.242 -5.122 -9.407 1.00 92.44 81 ALA A CA 1
ATOM 642 C C . ALA A 1 81 ? 13.062 -6.628 -9.180 1.00 92.44 81 ALA A C 1
ATOM 644 O O . ALA A 1 81 ? 12.654 -7.045 -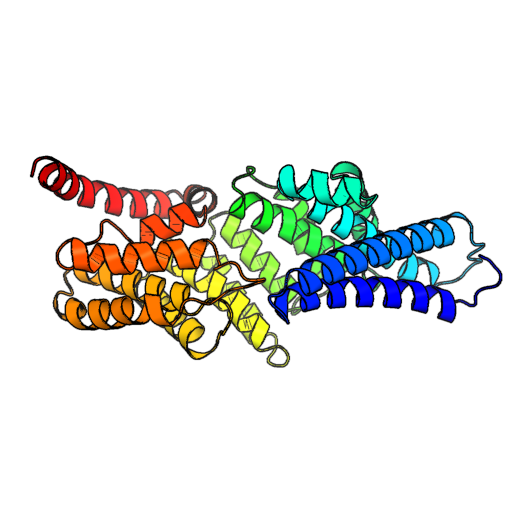8.096 1.00 92.44 81 ALA A O 1
ATOM 645 N N . PHE A 1 82 ? 13.414 -7.462 -10.160 1.00 88.31 82 PHE A N 1
ATOM 646 C CA . PHE A 1 82 ? 13.254 -8.910 -10.059 1.00 88.31 82 PHE A CA 1
ATOM 647 C C . PHE A 1 82 ? 14.130 -9.520 -8.958 1.00 88.31 82 PHE A C 1
ATOM 649 O O . PHE A 1 82 ? 13.639 -10.239 -8.081 1.00 88.31 82 PHE A O 1
ATOM 656 N N . ASN A 1 83 ? 15.428 -9.200 -8.966 1.00 90.12 83 ASN A N 1
ATOM 657 C CA . ASN A 1 83 ? 16.363 -9.685 -7.954 1.00 90.12 83 ASN A CA 1
ATOM 658 C C . ASN A 1 83 ? 15.979 -9.210 -6.551 1.00 90.12 83 ASN A C 1
ATOM 660 O O . ASN A 1 83 ? 16.036 -9.993 -5.595 1.00 90.12 83 ASN A O 1
ATOM 664 N N . LEU A 1 84 ? 15.551 -7.950 -6.436 1.00 91.31 84 LEU A N 1
ATOM 665 C CA . LEU A 1 84 ? 15.128 -7.373 -5.172 1.00 91.31 84 LEU A CA 1
ATOM 666 C C . LEU A 1 84 ? 13.860 -8.051 -4.647 1.00 91.31 84 LEU A C 1
ATOM 668 O O . LEU A 1 84 ? 13.887 -8.573 -3.535 1.00 91.31 84 LEU A O 1
ATOM 672 N N . LEU A 1 85 ? 12.788 -8.119 -5.442 1.00 84.69 85 LEU A N 1
ATOM 673 C CA . LEU A 1 85 ? 11.505 -8.690 -5.020 1.00 84.69 85 LEU A CA 1
ATOM 674 C C . LEU A 1 85 ? 11.636 -10.148 -4.585 1.00 84.69 85 LEU A C 1
ATOM 676 O O . LEU A 1 85 ? 11.113 -10.525 -3.535 1.00 84.69 85 LEU A O 1
ATOM 680 N N . ILE A 1 86 ? 12.370 -10.970 -5.338 1.00 83.25 86 ILE A N 1
ATOM 681 C CA . ILE A 1 86 ? 12.515 -12.375 -4.954 1.00 83.25 86 ILE A CA 1
ATOM 682 C C . ILE A 1 86 ? 13.365 -12.536 -3.704 1.00 83.25 86 ILE A C 1
ATOM 684 O O . ILE A 1 86 ? 13.035 -13.379 -2.874 1.00 83.25 86 ILE A O 1
ATOM 688 N N . SER A 1 87 ? 14.402 -11.721 -3.512 1.00 86.75 87 SER A N 1
ATOM 689 C CA . SER A 1 87 ? 15.206 -11.802 -2.288 1.00 86.75 87 SER A CA 1
ATOM 690 C C . SER A 1 87 ? 14.396 -11.567 -1.000 1.00 86.75 87 SER A C 1
ATOM 692 O O . SER A 1 87 ? 14.860 -11.938 0.075 1.00 86.75 87 SER A O 1
ATOM 694 N N . GLN A 1 88 ? 13.185 -10.997 -1.102 1.00 83.75 88 GLN A N 1
ATOM 695 C CA . GLN A 1 88 ? 12.262 -10.803 0.023 1.00 83.75 88 GLN A CA 1
ATOM 696 C C . GLN A 1 88 ? 11.321 -11.992 0.270 1.00 83.75 88 GLN A C 1
ATOM 698 O O . GLN A 1 88 ? 10.588 -12.006 1.261 1.00 83.75 88 GLN A O 1
ATOM 703 N N . LEU A 1 89 ? 11.291 -12.992 -0.615 1.00 81.19 89 LEU A N 1
ATOM 704 C CA . LEU A 1 89 ? 10.411 -14.140 -0.444 1.00 81.19 89 LEU A CA 1
ATOM 705 C C . LEU A 1 89 ? 10.878 -15.017 0.732 1.00 81.19 89 LEU A C 1
ATOM 707 O O . LEU A 1 89 ? 12.076 -15.215 0.934 1.00 81.19 89 LEU A O 1
ATOM 711 N N . PRO A 1 90 ? 9.944 -15.618 1.492 1.00 79.56 90 PRO A N 1
ATOM 712 C CA . PRO A 1 90 ? 10.290 -16.563 2.544 1.00 79.56 90 PRO A CA 1
ATOM 713 C C . PRO A 1 90 ? 11.170 -17.709 2.028 1.00 79.56 90 PRO A C 1
ATOM 715 O O . PRO A 1 90 ? 10.943 -18.235 0.937 1.00 79.56 90 PRO A O 1
ATOM 718 N N . SER A 1 91 ? 12.096 -18.185 2.865 1.00 81.50 91 SER A N 1
ATOM 719 C CA . SER A 1 91 ? 13.079 -19.230 2.517 1.00 81.50 91 SER A CA 1
ATOM 720 C C . SER A 1 91 ? 12.476 -20.496 1.897 1.00 81.50 91 SER A C 1
ATOM 722 O O . SER A 1 91 ? 13.079 -21.119 1.030 1.00 81.50 91 SER A O 1
ATOM 724 N N . ARG A 1 92 ? 11.259 -20.880 2.301 1.00 76.19 92 ARG A N 1
ATOM 725 C CA . ARG A 1 92 ? 10.542 -22.026 1.714 1.00 76.19 92 ARG A CA 1
ATOM 726 C C . ARG A 1 92 ? 10.163 -21.802 0.249 1.00 76.19 92 ARG A C 1
ATOM 728 O O . ARG A 1 92 ? 10.204 -22.749 -0.524 1.00 76.19 92 ARG A O 1
ATOM 735 N N . ILE A 1 93 ? 9.779 -20.579 -0.114 1.00 76.12 93 ILE A N 1
ATOM 736 C CA . ILE A 1 93 ? 9.447 -20.217 -1.496 1.00 76.12 93 ILE A CA 1
ATOM 737 C C . ILE A 1 93 ? 10.736 -20.086 -2.310 1.00 76.12 93 ILE A C 1
ATOM 739 O O . ILE A 1 93 ? 10.798 -20.627 -3.409 1.00 76.12 93 ILE A O 1
ATOM 743 N N . LEU A 1 94 ? 11.779 -19.470 -1.740 1.00 76.25 94 LEU A N 1
ATOM 744 C CA . LEU A 1 94 ? 13.101 -19.384 -2.371 1.00 76.25 94 LEU A CA 1
ATOM 745 C C . LEU A 1 94 ? 13.642 -20.760 -2.769 1.00 76.25 94 LEU A C 1
ATOM 747 O O . LEU A 1 94 ? 13.975 -20.951 -3.929 1.00 76.25 94 LEU A O 1
ATOM 751 N N . LYS A 1 95 ? 13.613 -21.752 -1.870 1.00 79.38 95 LYS A N 1
ATOM 752 C CA . LYS A 1 95 ? 14.067 -23.122 -2.178 1.00 79.38 95 LYS A CA 1
ATOM 753 C C . LYS A 1 95 ? 13.326 -23.770 -3.356 1.00 79.38 95 LYS A C 1
ATOM 755 O O . LYS A 1 95 ? 13.922 -24.524 -4.118 1.00 79.38 95 LYS A O 1
ATOM 760 N N . LEU A 1 96 ? 12.026 -23.499 -3.506 1.00 73.44 96 LEU A N 1
ATOM 761 C CA . LEU A 1 96 ? 11.241 -24.006 -4.640 1.00 73.44 96 LEU A CA 1
ATOM 762 C C . LEU A 1 96 ? 11.640 -23.321 -5.950 1.00 73.44 96 LEU A C 1
ATOM 764 O O . LEU A 1 96 ? 11.713 -23.970 -6.989 1.00 73.44 96 LEU A O 1
ATOM 768 N N . LEU A 1 97 ? 11.901 -22.017 -5.896 1.00 73.00 97 LEU A N 1
ATOM 769 C CA . LEU A 1 97 ? 12.347 -21.230 -7.042 1.00 73.00 97 LEU A CA 1
ATOM 770 C C . LEU A 1 97 ? 13.779 -21.605 -7.461 1.00 73.00 97 LEU A C 1
ATOM 772 O O . LEU A 1 97 ? 14.038 -21.779 -8.652 1.00 73.00 97 LEU A O 1
ATOM 776 N N . GLU A 1 98 ? 14.662 -21.854 -6.493 1.00 79.75 98 GLU A N 1
ATOM 777 C CA . GLU A 1 98 ? 16.034 -22.334 -6.703 1.00 79.75 98 GLU A CA 1
ATOM 778 C C . GLU A 1 98 ? 16.045 -23.685 -7.411 1.00 79.75 98 GLU A C 1
ATOM 780 O O . GLU A 1 98 ? 16.783 -23.867 -8.378 1.00 79.75 98 GLU A O 1
ATOM 785 N N . PHE A 1 99 ? 15.162 -24.602 -7.005 1.00 74.94 99 PHE A N 1
ATOM 786 C CA . PHE A 1 99 ? 14.991 -25.893 -7.672 1.00 74.94 99 PHE A CA 1
ATOM 787 C C . PHE A 1 99 ? 14.576 -25.754 -9.147 1.00 74.94 99 PHE A C 1
ATOM 789 O O . PHE A 1 99 ? 14.983 -26.549 -9.990 1.00 74.94 99 PHE A O 1
ATOM 796 N N . ILE A 1 100 ? 13.797 -24.722 -9.482 1.00 69.50 100 ILE A N 1
ATOM 797 C CA . ILE A 1 100 ? 13.363 -24.425 -10.857 1.00 69.50 100 ILE A CA 1
ATOM 798 C C . ILE A 1 100 ? 14.455 -23.650 -11.640 1.00 69.50 100 ILE A C 1
ATOM 800 O O . ILE A 1 100 ? 14.301 -23.402 -12.841 1.00 69.50 100 ILE A O 1
ATOM 804 N N . GLY A 1 101 ? 15.593 -23.351 -10.998 1.00 67.69 101 GLY A N 1
ATOM 805 C CA . GLY A 1 101 ? 16.800 -22.778 -11.600 1.00 67.69 101 GLY A CA 1
ATOM 806 C C . GLY A 1 101 ? 16.980 -21.280 -11.358 1.00 67.69 101 GLY A C 1
ATOM 807 O O . GLY A 1 101 ? 17.599 -20.601 -12.181 1.00 67.69 101 GLY A O 1
ATOM 808 N N . PHE A 1 102 ? 16.406 -20.737 -10.282 1.00 71.94 102 PHE A N 1
ATOM 809 C CA . PHE A 1 102 ? 16.338 -19.296 -10.077 1.00 71.94 102 PHE A CA 1
ATOM 810 C C . PHE A 1 102 ? 16.507 -18.867 -8.600 1.00 71.94 102 PHE A C 1
ATOM 812 O O . PHE A 1 102 ? 15.838 -19.385 -7.714 1.00 71.94 102 PHE A O 1
ATOM 819 N N . SER A 1 103 ? 17.354 -17.864 -8.342 1.00 77.38 103 SER A N 1
ATOM 820 C CA . SER A 1 103 ? 17.510 -17.207 -7.037 1.00 77.38 103 SER A CA 1
ATOM 821 C C . SER A 1 103 ? 17.566 -15.682 -7.178 1.00 77.38 103 SER A C 1
ATOM 823 O O . SER A 1 103 ? 18.044 -15.158 -8.185 1.00 77.38 103 SER A O 1
ATOM 825 N N . GLY A 1 104 ? 17.061 -14.960 -6.173 1.00 82.94 104 GLY A N 1
ATOM 826 C CA . GLY A 1 104 ? 17.145 -13.497 -6.114 1.00 82.94 104 GLY A CA 1
ATOM 827 C C . GLY A 1 104 ? 18.395 -13.035 -5.366 1.00 82.94 104 GLY A C 1
ATOM 828 O O . GLY A 1 104 ? 18.700 -13.558 -4.295 1.00 82.94 104 GLY A O 1
ATOM 829 N N . ASN A 1 105 ? 19.096 -12.032 -5.896 1.00 89.06 105 ASN A N 1
ATOM 830 C CA . ASN A 1 105 ? 20.250 -11.416 -5.241 1.00 89.06 105 ASN A CA 1
ATOM 831 C C . ASN A 1 105 ? 19.943 -9.966 -4.847 1.00 89.06 105 ASN A C 1
ATOM 833 O O . ASN A 1 105 ? 19.969 -9.070 -5.684 1.00 89.06 105 ASN A O 1
ATOM 837 N N . LYS A 1 106 ? 19.711 -9.720 -3.553 1.00 91.38 106 LYS A N 1
ATOM 838 C CA . LYS A 1 106 ? 19.381 -8.384 -3.032 1.00 91.38 106 LYS A CA 1
ATOM 839 C C . LYS A 1 106 ? 20.419 -7.315 -3.394 1.00 91.38 106 LYS A C 1
ATOM 841 O O . LYS A 1 106 ? 20.033 -6.215 -3.766 1.00 91.38 106 LYS A O 1
ATOM 846 N N . VAL A 1 107 ? 21.711 -7.629 -3.277 1.00 95.00 107 VAL A N 1
ATOM 847 C CA . VAL A 1 107 ? 22.802 -6.665 -3.516 1.00 95.00 107 VAL A CA 1
ATOM 848 C C . VAL A 1 107 ? 22.843 -6.262 -4.985 1.00 95.00 107 VAL A C 1
ATOM 850 O O . VAL A 1 107 ? 22.916 -5.077 -5.293 1.00 95.00 107 VAL A O 1
ATOM 853 N N . LEU A 1 108 ? 22.729 -7.242 -5.886 1.00 94.00 108 LEU A N 1
ATOM 854 C CA . LEU A 1 108 ? 22.603 -6.972 -7.316 1.00 94.00 108 LEU A CA 1
ATOM 855 C C . LEU A 1 108 ? 21.338 -6.158 -7.605 1.00 94.00 108 LEU A C 1
ATOM 857 O O . LEU A 1 108 ? 21.404 -5.170 -8.320 1.00 94.00 108 LEU A O 1
ATOM 861 N N . GLY A 1 109 ? 20.205 -6.547 -7.013 1.00 95.31 109 GLY A N 1
ATOM 862 C CA . GLY A 1 109 ? 18.924 -5.874 -7.210 1.00 95.31 109 GLY A CA 1
ATOM 863 C C . GLY A 1 109 ? 18.965 -4.386 -6.861 1.00 95.31 109 GLY A C 1
ATOM 864 O O . GLY A 1 109 ? 18.510 -3.562 -7.647 1.00 95.31 109 GLY A O 1
ATOM 865 N N . LEU A 1 110 ? 19.546 -4.045 -5.707 1.00 96.12 110 LEU A N 1
ATOM 866 C CA . LEU A 1 110 ? 19.712 -2.654 -5.277 1.00 96.12 110 LEU A CA 1
ATOM 867 C C . LEU A 1 110 ? 20.650 -1.881 -6.206 1.00 96.12 110 LEU A C 1
ATOM 869 O O . LEU A 1 110 ? 20.274 -0.814 -6.677 1.00 96.12 110 LEU A O 1
ATOM 873 N N . ARG A 1 111 ? 21.817 -2.448 -6.532 1.00 96.94 111 ARG A N 1
ATOM 874 C CA . ARG A 1 111 ? 22.791 -1.798 -7.415 1.00 96.94 111 ARG A CA 1
ATOM 875 C C . ARG A 1 111 ? 22.202 -1.476 -8.792 1.00 96.94 111 ARG A C 1
ATOM 877 O O . ARG A 1 111 ? 22.335 -0.353 -9.250 1.00 96.94 111 ARG A O 1
ATOM 884 N N . GLU A 1 112 ? 21.541 -2.438 -9.434 1.00 97.31 112 GLU A N 1
ATOM 885 C CA . GLU A 1 112 ? 20.953 -2.233 -10.767 1.00 97.31 112 GLU A CA 1
ATOM 886 C C . GLU A 1 112 ? 19.866 -1.150 -10.747 1.00 97.31 112 GLU A C 1
ATOM 888 O O . GLU A 1 112 ? 19.787 -0.330 -11.658 1.00 97.31 112 GLU A O 1
ATOM 893 N N . LEU A 1 113 ? 19.049 -1.094 -9.689 1.00 97.62 113 LEU A N 1
ATOM 894 C CA . LEU A 1 113 ? 18.068 -0.020 -9.539 1.00 97.62 113 LEU A CA 1
ATOM 895 C C . LEU A 1 113 ? 18.734 1.339 -9.302 1.00 97.62 113 LEU A C 1
ATOM 897 O O . LEU A 1 113 ? 18.276 2.326 -9.869 1.00 97.62 113 LEU A O 1
ATOM 901 N N . GLU A 1 114 ? 19.793 1.405 -8.492 1.00 96.75 114 GLU A N 1
ATOM 902 C CA . GLU A 1 114 ? 20.549 2.639 -8.249 1.00 96.75 114 GLU A CA 1
ATOM 903 C C . GLU A 1 114 ? 21.222 3.159 -9.527 1.00 96.75 114 GLU A C 1
ATOM 905 O O . GLU A 1 114 ? 21.124 4.353 -9.819 1.00 96.75 114 GLU A O 1
ATOM 910 N N . ASP A 1 115 ? 21.821 2.272 -10.327 1.00 97.06 115 ASP A N 1
ATOM 911 C CA . ASP A 1 115 ? 22.384 2.607 -11.640 1.00 97.06 115 ASP A CA 1
ATOM 912 C C . ASP A 1 115 ? 21.271 3.144 -12.568 1.00 97.06 115 ASP A C 1
ATOM 914 O O . ASP A 1 115 ? 21.393 4.229 -13.147 1.00 97.06 115 ASP A O 1
ATOM 918 N N . GLY A 1 116 ? 20.112 2.474 -12.610 1.00 96.75 116 GLY A N 1
ATOM 919 C CA . GLY A 1 116 ? 18.939 2.943 -13.356 1.00 96.75 116 GLY A CA 1
ATOM 920 C C . GLY A 1 116 ? 18.359 4.274 -12.851 1.00 96.75 116 GLY A C 1
ATOM 921 O O . GLY A 1 116 ? 17.848 5.067 -13.645 1.00 96.75 116 GLY A O 1
ATOM 922 N N . CYS A 1 117 ? 18.477 4.588 -11.558 1.00 95.94 117 CYS A N 1
ATOM 923 C CA . CYS A 1 117 ? 18.066 5.882 -11.008 1.00 95.94 117 CYS A CA 1
ATOM 924 C C . CYS A 1 117 ? 18.890 7.049 -11.562 1.00 95.94 117 CYS A C 1
ATOM 926 O O . CYS A 1 117 ? 18.369 8.163 -11.616 1.00 95.94 117 CYS A O 1
ATOM 928 N N . MET A 1 118 ? 20.123 6.825 -12.020 1.00 94.25 118 MET A N 1
ATOM 929 C CA . MET A 1 118 ? 20.932 7.868 -12.667 1.00 94.25 118 MET A CA 1
ATOM 930 C C . MET A 1 118 ? 20.439 8.204 -14.084 1.00 94.25 118 MET A C 1
ATOM 932 O O . MET A 1 118 ? 20.848 9.203 -14.669 1.00 94.25 118 MET A O 1
ATOM 936 N N . MET A 1 119 ? 19.509 7.412 -14.625 1.00 94.56 119 MET A N 1
ATOM 937 C CA . MET A 1 119 ? 19.002 7.498 -15.996 1.00 94.56 119 MET A CA 1
ATOM 938 C C . MET A 1 119 ? 17.623 8.180 -16.080 1.00 94.56 119 MET A C 1
ATOM 940 O O . MET A 1 119 ? 16.766 7.766 -16.860 1.00 94.56 119 MET A O 1
ATOM 944 N N . GLN A 1 120 ? 17.380 9.229 -15.281 1.00 91.19 120 GLN A N 1
ATOM 945 C CA . GLN A 1 120 ? 16.059 9.881 -15.169 1.00 91.19 120 GLN A CA 1
ATOM 946 C C . GLN A 1 120 ? 15.511 10.439 -16.491 1.00 91.19 120 GLN A C 1
ATOM 948 O O . GLN A 1 120 ? 14.299 10.625 -16.610 1.00 91.19 120 GLN A O 1
ATOM 953 N N . ASP A 1 121 ? 16.369 10.728 -17.471 1.00 91.88 121 ASP A N 1
ATOM 954 C CA . ASP A 1 121 ? 15.990 11.235 -18.799 1.00 91.88 121 ASP A CA 1
ATOM 955 C C . ASP A 1 121 ? 15.381 10.201 -19.734 1.00 91.88 121 ASP A C 1
ATOM 957 O O . ASP A 1 121 ? 14.751 10.562 -20.727 1.00 91.88 121 ASP A O 1
ATOM 961 N N . TYR A 1 122 ? 15.432 8.936 -19.337 1.00 93.31 122 TYR A N 1
ATOM 962 C CA . TYR A 1 122 ? 14.897 7.823 -20.097 1.00 93.31 122 TYR A CA 1
ATOM 963 C C . TYR A 1 122 ? 13.672 7.237 -19.401 1.00 93.31 122 TYR A C 1
ATOM 965 O O . TYR A 1 122 ? 13.534 7.299 -18.181 1.00 93.31 122 TYR A O 1
ATOM 973 N N . LEU A 1 123 ? 12.774 6.649 -20.193 1.00 89.50 123 LEU A N 1
ATOM 974 C CA . LEU A 1 123 ? 11.434 6.225 -19.770 1.00 89.50 123 LEU A CA 1
ATOM 975 C C . LEU A 1 123 ? 11.403 5.441 -18.444 1.00 89.50 123 LEU A C 1
ATOM 977 O O . LEU A 1 123 ? 10.518 5.662 -17.621 1.00 89.50 123 LEU A O 1
ATOM 981 N N . ARG A 1 124 ? 12.360 4.528 -18.239 1.00 94.69 124 ARG A N 1
ATOM 982 C CA . ARG A 1 124 ? 12.350 3.566 -17.125 1.00 94.69 124 ARG A CA 1
ATOM 983 C C . ARG A 1 124 ? 13.210 3.986 -15.931 1.00 94.69 124 ARG A C 1
ATOM 985 O O . ARG A 1 124 ? 13.020 3.448 -14.846 1.00 94.69 124 ARG A O 1
ATOM 992 N N . GLY A 1 125 ? 14.062 5.004 -16.074 1.00 95.31 125 GLY A N 1
ATOM 993 C CA . GLY A 1 125 ? 14.877 5.519 -14.968 1.00 95.31 125 GLY A CA 1
ATOM 994 C C . GLY A 1 125 ? 14.055 6.047 -13.779 1.00 95.31 125 GLY A C 1
ATOM 995 O O . GLY A 1 125 ? 14.323 5.666 -12.636 1.00 95.31 125 GLY A O 1
ATOM 996 N N . PRO A 1 126 ? 12.994 6.853 -13.995 1.00 96.06 126 PRO A N 1
ATOM 997 C CA . PRO A 1 126 ? 12.084 7.261 -12.922 1.00 96.06 126 PRO A CA 1
ATOM 998 C C . PRO A 1 126 ? 11.377 6.085 -12.233 1.00 96.06 126 PRO A C 1
ATOM 1000 O O . PRO A 1 126 ? 11.098 6.145 -11.035 1.00 96.06 126 PRO A O 1
ATOM 1003 N N . LEU A 1 127 ? 11.116 4.994 -12.962 1.00 95.94 127 LEU A N 1
ATOM 1004 C CA . LEU A 1 127 ? 10.492 3.797 -12.397 1.00 95.94 127 LEU A CA 1
ATOM 1005 C C . LEU A 1 127 ? 11.446 3.056 -11.449 1.00 95.94 127 LEU A C 1
ATOM 1007 O O . LEU A 1 127 ? 10.988 2.543 -10.431 1.00 95.94 127 LEU A O 1
ATOM 1011 N N . CYS A 1 128 ? 12.761 3.069 -11.701 1.00 97.25 128 CYS A N 1
ATOM 1012 C CA . CYS A 1 128 ? 13.746 2.543 -10.747 1.00 97.25 128 CYS A CA 1
ATOM 1013 C C . CYS A 1 128 ? 13.669 3.284 -9.406 1.00 97.25 128 CYS A C 1
ATOM 1015 O O . CYS A 1 128 ? 13.632 2.652 -8.347 1.00 97.25 128 CYS A O 1
ATOM 1017 N N . SER A 1 129 ? 13.544 4.616 -9.454 1.00 97.38 129 SER A N 1
ATOM 1018 C CA . SER A 1 129 ? 13.371 5.450 -8.258 1.00 97.38 129 SER A CA 1
ATOM 1019 C C . SER A 1 129 ? 12.105 5.075 -7.497 1.00 97.38 129 SER A C 1
ATOM 1021 O O . SER A 1 129 ? 12.141 4.908 -6.281 1.00 97.38 129 SER A O 1
ATOM 1023 N N . ILE A 1 130 ? 10.996 4.881 -8.212 1.00 96.88 130 ILE A N 1
ATOM 1024 C CA . ILE A 1 130 ? 9.726 4.427 -7.633 1.00 96.88 130 ILE A CA 1
ATOM 1025 C C . ILE A 1 130 ? 9.882 3.065 -6.943 1.00 96.88 130 ILE A C 1
ATOM 1027 O O . ILE A 1 130 ? 9.421 2.905 -5.814 1.00 96.88 130 ILE A O 1
ATOM 1031 N N . VAL A 1 131 ? 10.553 2.096 -7.576 1.00 96.62 131 VAL A N 1
ATOM 1032 C CA . VAL A 1 131 ? 10.771 0.760 -6.997 1.00 96.62 131 VAL A CA 1
ATOM 1033 C C . VAL A 1 131 ? 11.612 0.839 -5.720 1.00 96.62 131 VAL A C 1
ATOM 1035 O O . VAL A 1 131 ? 11.233 0.234 -4.716 1.00 96.62 131 VAL A O 1
ATOM 1038 N N . LEU A 1 132 ? 12.710 1.603 -5.718 1.00 97.25 132 LEU A N 1
ATOM 1039 C CA . LEU A 1 132 ? 13.554 1.767 -4.527 1.00 97.25 132 LEU A CA 1
ATOM 1040 C C . LEU A 1 132 ? 12.821 2.479 -3.392 1.00 97.25 132 LEU A C 1
ATOM 1042 O O . LEU A 1 132 ? 12.846 2.001 -2.256 1.00 97.25 132 LEU A O 1
ATOM 1046 N N . VAL A 1 133 ? 12.120 3.576 -3.688 1.00 97.38 133 VAL A N 1
ATOM 1047 C CA . VAL A 1 133 ? 11.335 4.299 -2.679 1.00 97.38 133 VAL A CA 1
ATOM 1048 C C . VAL A 1 133 ? 10.249 3.385 -2.113 1.00 97.38 133 VAL A C 1
ATOM 1050 O O . VAL A 1 133 ? 10.094 3.304 -0.895 1.00 97.38 133 VAL A O 1
ATOM 1053 N N . ALA A 1 134 ? 9.530 2.636 -2.953 1.00 96.69 134 ALA A N 1
ATOM 1054 C CA . ALA A 1 134 ? 8.518 1.691 -2.489 1.00 96.69 134 ALA A CA 1
ATOM 1055 C C . ALA A 1 134 ? 9.119 0.575 -1.623 1.00 96.69 134 ALA A C 1
ATOM 1057 O O . ALA A 1 134 ? 8.559 0.209 -0.588 1.00 96.69 134 ALA A O 1
ATOM 1058 N N . TYR A 1 135 ? 10.284 0.057 -2.002 1.00 95.50 135 TYR A N 1
ATOM 1059 C CA . TYR A 1 135 ? 10.989 -0.943 -1.214 1.00 95.50 135 TYR A CA 1
ATOM 1060 C C . TYR A 1 135 ? 11.357 -0.411 0.180 1.00 95.50 135 TYR A C 1
ATOM 1062 O O . TYR A 1 135 ? 11.003 -1.026 1.189 1.00 95.50 135 TYR A O 1
ATOM 1070 N N . HIS A 1 136 ? 11.995 0.759 0.250 1.00 95.75 136 HIS A N 1
ATOM 1071 C CA . HIS A 1 136 ? 12.454 1.332 1.514 1.00 95.75 136 HIS A CA 1
ATOM 1072 C C . HIS A 1 136 ? 11.324 1.862 2.399 1.00 95.75 136 HIS A C 1
ATOM 1074 O O . HIS A 1 136 ? 11.437 1.794 3.621 1.00 95.75 136 HIS A O 1
ATOM 1080 N N . THR A 1 137 ? 10.229 2.352 1.815 1.00 95.56 137 THR A N 1
ATOM 1081 C CA . THR A 1 137 ? 9.149 3.005 2.574 1.00 95.56 137 THR A CA 1
ATOM 1082 C C . THR A 1 137 ? 7.917 2.134 2.791 1.00 95.56 137 THR A C 1
ATOM 1084 O O . THR A 1 137 ? 7.184 2.391 3.741 1.00 95.56 137 THR A O 1
ATOM 1087 N N . PHE A 1 138 ? 7.675 1.096 1.982 1.00 93.19 138 PHE A N 1
ATOM 1088 C CA . PHE A 1 138 ? 6.553 0.165 2.167 1.00 93.19 138 PHE A CA 1
ATOM 1089 C C . PHE A 1 138 ? 7.015 -1.240 2.523 1.00 93.19 138 PHE A C 1
ATOM 1091 O O . PHE A 1 138 ? 6.612 -1.754 3.562 1.00 93.19 138 PHE A O 1
ATOM 1098 N N . VAL A 1 139 ? 7.846 -1.871 1.686 1.00 91.31 139 VAL A N 1
ATOM 1099 C CA . VAL A 1 139 ? 8.169 -3.303 1.835 1.00 91.31 139 VAL A CA 1
ATOM 1100 C C . VAL A 1 139 ? 8.854 -3.576 3.171 1.00 91.31 139 VAL A C 1
ATOM 1102 O O . VAL A 1 139 ? 8.413 -4.454 3.911 1.00 91.31 139 VAL A O 1
ATOM 1105 N N . LEU A 1 140 ? 9.879 -2.795 3.523 1.00 91.56 140 LEU A N 1
ATOM 1106 C CA . LEU A 1 140 ? 10.589 -2.968 4.794 1.00 91.56 140 LEU A CA 1
ATOM 1107 C C . LEU A 1 140 ? 9.697 -2.694 6.013 1.00 91.56 140 LEU A C 1
ATOM 1109 O O . LEU A 1 140 ? 9.750 -3.449 6.984 1.00 91.56 140 LEU A O 1
ATOM 1113 N N . TYR A 1 141 ? 8.821 -1.688 5.927 1.00 90.69 141 TYR A N 1
ATOM 1114 C CA . TYR A 1 141 ? 7.870 -1.359 6.989 1.00 90.69 141 TYR A CA 1
ATOM 1115 C C . TYR A 1 141 ? 6.821 -2.460 7.162 1.00 90.69 141 TYR A C 1
ATOM 1117 O O . TYR A 1 141 ? 6.674 -2.983 8.257 1.00 90.69 141 TYR A O 1
ATOM 1125 N N . ILE A 1 142 ? 6.135 -2.891 6.104 1.00 87.00 142 ILE A N 1
ATOM 1126 C CA . ILE A 1 142 ? 5.086 -3.922 6.194 1.00 87.00 142 ILE A CA 1
ATOM 1127 C C . ILE A 1 142 ? 5.657 -5.264 6.680 1.00 87.00 142 ILE A C 1
ATOM 1129 O O . ILE A 1 142 ? 4.998 -5.976 7.436 1.00 87.00 142 ILE A O 1
ATOM 1133 N N . LEU A 1 143 ? 6.883 -5.612 6.272 1.00 86.19 143 LEU A N 1
ATOM 1134 C CA . LEU A 1 143 ? 7.539 -6.857 6.683 1.00 86.19 143 LEU A CA 1
ATOM 1135 C C . LEU A 1 143 ? 8.244 -6.769 8.048 1.00 86.19 143 LEU A C 1
ATOM 1137 O O . LEU A 1 143 ? 8.726 -7.790 8.535 1.00 86.19 143 LEU A O 1
ATOM 1141 N N . GLY A 1 144 ? 8.320 -5.583 8.662 1.00 86.06 144 GLY A N 1
ATOM 1142 C CA . GLY A 1 144 ? 9.006 -5.385 9.941 1.00 86.06 144 GLY A CA 1
ATOM 1143 C C . GLY A 1 144 ? 10.519 -5.611 9.871 1.00 86.06 144 GLY A C 1
ATOM 1144 O O . GLY A 1 144 ? 11.120 -6.049 10.847 1.00 86.06 144 GLY A O 1
ATOM 1145 N N . LEU A 1 145 ? 11.140 -5.333 8.721 1.00 85.44 145 LEU A N 1
ATOM 1146 C CA . LEU A 1 145 ? 12.569 -5.570 8.465 1.00 85.44 145 LEU A CA 1
ATOM 1147 C C . LEU A 1 145 ? 13.477 -4.401 8.889 1.00 85.44 145 LEU A C 1
ATOM 1149 O O . LEU A 1 145 ? 14.670 -4.417 8.594 1.00 85.44 145 LEU A O 1
ATOM 1153 N N . GLY A 1 146 ? 12.919 -3.415 9.591 1.00 82.19 146 GLY A N 1
ATOM 1154 C CA . GLY A 1 146 ? 13.610 -2.214 10.055 1.00 82.19 146 GLY A CA 1
ATOM 1155 C C . GLY A 1 146 ? 13.291 -0.977 9.219 1.00 82.19 146 GLY A C 1
ATOM 1156 O O . GLY A 1 146 ? 12.488 -1.026 8.284 1.00 82.19 146 GLY A O 1
ATOM 1157 N N . ASP A 1 147 ? 13.920 0.139 9.584 1.00 79.94 147 ASP A N 1
ATOM 1158 C CA . ASP A 1 147 ? 13.849 1.367 8.798 1.00 79.94 147 ASP A CA 1
ATOM 1159 C C . ASP A 1 147 ? 14.565 1.169 7.452 1.00 79.94 147 ASP A C 1
ATOM 1161 O O . ASP A 1 147 ? 15.643 0.573 7.377 1.00 79.94 147 ASP A O 1
ATOM 1165 N N . GLY A 1 148 ? 13.949 1.656 6.376 1.00 88.75 148 GLY A N 1
ATOM 1166 C CA . GLY A 1 148 ? 14.599 1.735 5.072 1.00 88.75 148 GLY A CA 1
ATOM 1167 C C . GLY A 1 148 ? 15.583 2.897 4.971 1.00 88.75 148 GLY A C 1
ATOM 1168 O O . GLY A 1 148 ? 15.749 3.683 5.900 1.00 88.75 148 GLY A O 1
ATOM 1169 N N . ASP A 1 149 ? 16.211 3.036 3.804 1.00 94.81 149 ASP A N 1
ATOM 1170 C CA . ASP A 1 149 ? 17.064 4.180 3.505 1.00 94.81 149 ASP A CA 1
ATOM 1171 C C . ASP A 1 149 ? 16.189 5.399 3.169 1.00 94.81 149 ASP A C 1
ATOM 1173 O O . ASP A 1 149 ? 15.765 5.617 2.028 1.00 94.81 149 ASP A O 1
ATOM 1177 N N . LEU A 1 150 ? 15.844 6.162 4.208 1.00 94.50 150 LEU A N 1
ATOM 1178 C CA . LEU A 1 150 ? 14.985 7.340 4.087 1.00 94.50 150 LEU A CA 1
ATOM 1179 C C . LEU A 1 150 ? 15.703 8.530 3.440 1.00 94.50 150 LEU A C 1
ATOM 1181 O O . LEU A 1 150 ? 15.035 9.365 2.829 1.00 94.50 150 LEU A O 1
ATOM 1185 N N . GLU A 1 151 ? 17.030 8.610 3.552 1.00 96.19 151 GLU A N 1
ATOM 1186 C CA . GLU A 1 151 ? 17.826 9.679 2.944 1.00 96.19 151 GLU A CA 1
ATOM 1187 C C . GLU A 1 151 ? 17.880 9.501 1.424 1.00 96.19 151 GLU A C 1
ATOM 1189 O O . GLU A 1 151 ? 17.547 10.426 0.673 1.00 96.19 151 GLU A O 1
ATOM 1194 N N . LEU A 1 152 ? 18.192 8.282 0.966 1.00 95.94 152 LEU A N 1
ATOM 1195 C CA . LEU A 1 152 ? 18.095 7.914 -0.442 1.00 95.94 152 LEU A CA 1
ATOM 1196 C C . LEU A 1 152 ? 16.676 8.149 -0.959 1.00 95.94 152 LEU A C 1
ATOM 1198 O O . LEU A 1 152 ? 16.504 8.798 -1.992 1.00 95.94 152 LEU A O 1
ATOM 1202 N N . SER A 1 153 ? 15.664 7.671 -0.230 1.00 97.19 153 SER A N 1
ATOM 1203 C CA . SER A 1 153 ? 14.264 7.802 -0.645 1.00 97.19 153 SER A CA 1
ATOM 1204 C C . SER A 1 153 ? 13.846 9.265 -0.803 1.00 97.19 153 SER A C 1
ATOM 1206 O O . SER A 1 153 ? 13.241 9.625 -1.810 1.00 97.19 153 SER A O 1
ATOM 1208 N N . GLU A 1 154 ? 14.221 10.140 0.133 1.00 97.00 154 GLU A N 1
ATOM 1209 C CA . GLU A 1 154 ? 13.942 11.574 0.029 1.00 97.00 154 GLU A CA 1
ATOM 1210 C C . GLU A 1 154 ? 14.624 12.210 -1.187 1.00 97.00 154 GLU A C 1
ATOM 1212 O O . GLU A 1 154 ? 13.999 12.996 -1.904 1.00 97.00 154 GLU A O 1
ATOM 1217 N N . ARG A 1 155 ? 15.893 11.871 -1.445 1.00 97.38 155 ARG A N 1
ATOM 1218 C CA . ARG A 1 155 ? 16.627 12.374 -2.613 1.00 97.38 155 ARG A CA 1
ATOM 1219 C C . ARG A 1 155 ? 15.958 11.946 -3.920 1.00 97.38 155 ARG A C 1
ATOM 1221 O O . ARG A 1 155 ? 15.779 12.779 -4.809 1.00 97.38 155 ARG A O 1
ATOM 1228 N N . LEU A 1 156 ? 15.560 10.678 -4.023 1.00 97.44 156 LEU A N 1
ATOM 1229 C CA . LEU A 1 156 ? 14.884 10.132 -5.201 1.00 97.44 156 LEU A CA 1
ATOM 1230 C C . LEU A 1 156 ? 13.518 10.792 -5.427 1.00 97.44 156 LEU A C 1
ATOM 1232 O O . LEU A 1 156 ? 13.218 11.212 -6.544 1.00 97.44 156 LEU A O 1
ATOM 1236 N N . VAL A 1 157 ? 12.719 10.960 -4.371 1.00 97.62 157 VAL A N 1
ATOM 1237 C CA . VAL A 1 157 ? 11.415 11.637 -4.450 1.00 97.62 157 VAL A CA 1
ATOM 1238 C C . VAL A 1 157 ? 11.559 13.104 -4.857 1.00 97.62 157 VAL A C 1
ATOM 1240 O O . VAL A 1 157 ? 10.806 13.570 -5.710 1.00 97.62 157 VAL A O 1
ATOM 1243 N N . LYS A 1 158 ? 12.554 13.832 -4.331 1.00 96.69 158 LYS A N 1
ATOM 1244 C CA . LYS A 1 158 ? 12.845 15.210 -4.772 1.00 96.69 158 LYS A CA 1
ATOM 1245 C C . LYS A 1 158 ? 13.191 15.271 -6.261 1.00 96.69 158 LYS A C 1
ATOM 1247 O O . LYS A 1 158 ? 12.719 16.171 -6.953 1.00 96.69 158 LYS A O 1
ATOM 1252 N N . GLY A 1 159 ? 13.960 14.305 -6.767 1.00 95.69 159 GLY A N 1
ATOM 1253 C CA . GLY A 1 159 ? 14.236 14.171 -8.200 1.00 95.69 159 GLY A CA 1
ATOM 1254 C C . GLY A 1 159 ? 12.962 13.958 -9.027 1.00 95.69 159 GLY A C 1
ATOM 1255 O O . GLY A 1 159 ? 12.739 14.666 -10.010 1.00 95.69 159 GLY A O 1
ATOM 1256 N N . LEU A 1 160 ? 12.086 13.047 -8.584 1.00 96.25 160 LEU A N 1
ATOM 1257 C CA . LEU A 1 160 ? 10.795 12.776 -9.229 1.00 96.25 160 LEU A CA 1
ATOM 1258 C C . LEU A 1 160 ? 9.875 14.002 -9.242 1.00 96.25 160 LEU A C 1
ATOM 1260 O O . LEU A 1 160 ? 9.247 14.274 -10.262 1.00 96.25 160 LEU A O 1
ATOM 1264 N N . LEU A 1 161 ? 9.805 14.756 -8.144 1.00 96.56 161 LEU A N 1
ATOM 1265 C CA . LEU A 1 161 ? 9.008 15.982 -8.057 1.00 96.56 161 LEU A CA 1
ATOM 1266 C C . LEU A 1 161 ? 9.569 17.113 -8.917 1.00 96.56 161 LEU A C 1
ATOM 1268 O O . LEU A 1 161 ? 8.797 17.841 -9.531 1.00 96.56 161 LEU A O 1
ATOM 1272 N N . SER A 1 162 ? 10.894 17.253 -8.992 1.00 95.75 162 SER A N 1
ATOM 1273 C CA . SER A 1 162 ? 11.530 18.249 -9.861 1.00 95.75 162 SER A CA 1
ATOM 1274 C C . SER A 1 162 ? 11.149 18.025 -11.327 1.00 95.75 162 SER A C 1
ATOM 1276 O O . SER A 1 162 ? 10.817 18.965 -12.047 1.00 95.75 162 SER A O 1
ATOM 1278 N N . LYS A 1 163 ? 11.134 16.758 -11.758 1.00 94.31 163 LYS A N 1
ATOM 1279 C CA . LYS A 1 163 ? 10.832 16.389 -13.143 1.00 94.31 163 LYS A CA 1
ATOM 1280 C C . LYS A 1 163 ? 9.335 16.297 -13.447 1.00 94.31 163 LYS A C 1
ATOM 1282 O O . LYS A 1 163 ? 8.895 16.712 -14.516 1.00 94.31 163 LYS A O 1
ATOM 1287 N N . TYR A 1 164 ? 8.554 15.764 -12.513 1.00 95.12 164 TYR A N 1
ATOM 1288 C CA . TYR A 1 164 ? 7.119 15.520 -12.651 1.00 95.12 164 TYR A CA 1
ATOM 1289 C C . TYR A 1 164 ? 6.364 16.117 -11.450 1.00 95.12 164 TYR A C 1
ATOM 1291 O O . TYR A 1 164 ? 5.824 15.372 -10.629 1.00 95.12 164 TYR A O 1
ATOM 1299 N N . PRO A 1 165 ? 6.290 17.456 -11.333 1.00 95.62 165 PRO A N 1
ATOM 1300 C CA . PRO A 1 165 ? 5.759 18.128 -10.140 1.00 95.62 165 PRO A CA 1
ATOM 1301 C C . PRO A 1 165 ? 4.271 17.871 -9.888 1.00 95.62 165 PRO A C 1
ATOM 1303 O O . PRO A 1 165 ? 3.811 17.988 -8.760 1.00 95.62 165 PRO A O 1
ATOM 1306 N N . LYS A 1 166 ? 3.517 17.506 -10.930 1.00 94.56 166 LYS A N 1
ATOM 1307 C CA . LYS A 1 166 ? 2.101 17.109 -10.843 1.00 94.56 166 LYS A CA 1
ATOM 1308 C C . LYS A 1 166 ? 1.883 15.625 -11.151 1.00 94.56 166 LYS A C 1
ATOM 1310 O O . LYS A 1 166 ? 0.758 15.196 -11.378 1.00 94.56 166 LYS A O 1
ATOM 1315 N N . GLY A 1 167 ? 2.960 14.842 -11.226 1.00 94.94 167 GLY A N 1
ATOM 1316 C CA . GLY A 1 167 ? 2.866 13.409 -11.467 1.00 94.94 167 GLY A CA 1
ATOM 1317 C C . GLY A 1 167 ? 2.263 12.718 -10.251 1.00 94.94 167 GLY A C 1
ATOM 1318 O O . GLY A 1 167 ? 2.787 12.854 -9.148 1.00 94.94 167 GLY A O 1
ATOM 1319 N N . VAL A 1 168 ? 1.194 11.945 -10.452 1.00 96.25 168 VAL A N 1
ATOM 1320 C CA . VAL A 1 168 ? 0.485 11.264 -9.357 1.00 96.25 168 VAL A CA 1
ATOM 1321 C C . VAL A 1 168 ? 1.412 10.379 -8.512 1.00 96.25 168 VAL A C 1
ATOM 1323 O O . VAL A 1 168 ? 1.321 10.390 -7.289 1.00 96.25 168 VAL A O 1
ATOM 1326 N N . LEU A 1 169 ? 2.364 9.680 -9.142 1.00 95.88 169 LEU A N 1
ATOM 1327 C CA . LEU A 1 169 ? 3.359 8.862 -8.440 1.00 95.88 169 LEU A CA 1
ATOM 1328 C C . LEU A 1 169 ? 4.341 9.725 -7.635 1.00 95.88 169 LEU A C 1
ATOM 1330 O O . LEU A 1 169 ? 4.638 9.391 -6.492 1.00 95.88 169 LEU A O 1
ATOM 1334 N N . SER A 1 170 ? 4.806 10.848 -8.188 1.00 96.81 170 SER A N 1
ATOM 1335 C CA . SER A 1 170 ? 5.701 11.775 -7.483 1.00 96.81 170 SER A CA 1
ATOM 1336 C C . SER A 1 170 ? 5.035 12.357 -6.236 1.00 96.81 170 SER A C 1
ATOM 1338 O O . SER A 1 170 ? 5.636 12.354 -5.163 1.00 96.81 170 SER A O 1
ATOM 1340 N N . LEU A 1 171 ? 3.779 12.799 -6.362 1.00 98.12 171 LEU A N 1
ATOM 1341 C CA . LEU A 1 171 ? 2.985 13.325 -5.249 1.00 98.12 171 LEU A CA 1
ATOM 1342 C C . LEU A 1 171 ? 2.711 12.242 -4.199 1.00 98.12 171 LEU A C 1
ATOM 1344 O O . LEU A 1 171 ? 2.952 12.459 -3.014 1.00 98.12 171 LEU A O 1
ATOM 1348 N N . PHE A 1 172 ? 2.293 11.049 -4.631 1.00 98.44 172 PHE A N 1
ATOM 1349 C CA . PHE A 1 172 ? 2.034 9.917 -3.742 1.00 98.44 172 PHE A CA 1
ATOM 1350 C C . PHE A 1 172 ? 3.270 9.515 -2.930 1.00 98.44 172 PHE A C 1
ATOM 1352 O O . PHE A 1 172 ? 3.188 9.351 -1.713 1.00 98.44 172 PHE A O 1
ATOM 1359 N N . PHE A 1 173 ? 4.435 9.379 -3.570 1.00 98.19 173 PHE A N 1
ATOM 1360 C CA . PHE A 1 173 ? 5.651 9.007 -2.850 1.00 98.19 173 PHE A CA 1
ATOM 1361 C C . PHE A 1 173 ? 6.178 10.132 -1.957 1.00 98.19 173 PHE A C 1
ATOM 1363 O O . PHE A 1 173 ? 6.772 9.840 -0.920 1.00 98.19 173 PHE A O 1
ATOM 1370 N N . ASN A 1 174 ? 5.916 11.401 -2.278 1.00 98.31 174 ASN A N 1
ATOM 1371 C CA . ASN A 1 174 ? 6.221 12.497 -1.360 1.00 98.31 174 ASN A CA 1
ATOM 1372 C C . ASN A 1 174 ? 5.303 12.508 -0.133 1.00 98.31 174 ASN A C 1
ATOM 1374 O O . ASN A 1 174 ? 5.790 12.635 0.994 1.00 98.31 174 ASN A O 1
ATOM 1378 N N . ALA A 1 175 ? 4.010 12.245 -0.325 1.00 98.50 175 ALA A N 1
ATOM 1379 C CA . ALA A 1 175 ? 3.073 12.039 0.772 1.00 98.50 175 ALA A CA 1
ATOM 1380 C C . ALA A 1 175 ? 3.520 10.865 1.661 1.00 98.50 175 ALA A C 1
ATOM 1382 O O . ALA A 1 175 ? 3.569 10.992 2.888 1.00 98.50 175 ALA A O 1
ATOM 1383 N N . ARG A 1 176 ? 3.967 9.757 1.051 1.00 97.69 176 ARG A N 1
ATOM 1384 C CA . ARG A 1 176 ? 4.543 8.622 1.782 1.00 97.69 176 ARG A CA 1
ATOM 1385 C C . ARG A 1 176 ? 5.789 9.012 2.571 1.00 97.69 176 ARG A C 1
ATOM 1387 O O . ARG A 1 176 ? 5.921 8.592 3.719 1.00 97.69 176 ARG A O 1
ATOM 1394 N N . MET A 1 177 ? 6.678 9.832 2.008 1.00 97.50 177 MET A N 1
ATOM 1395 C CA . MET A 1 177 ? 7.855 10.333 2.726 1.00 97.50 177 MET A CA 1
ATOM 1396 C C . MET A 1 177 ? 7.477 11.171 3.951 1.00 97.50 177 MET A C 1
ATOM 1398 O O . MET A 1 177 ? 8.089 11.010 5.008 1.00 97.50 177 MET A O 1
ATOM 1402 N N . HIS A 1 178 ? 6.454 12.024 3.853 1.00 97.94 178 HIS A N 1
ATOM 1403 C CA . HIS A 1 178 ? 5.923 12.734 5.019 1.00 97.94 178 HIS A CA 1
ATOM 1404 C C . HIS A 1 178 ? 5.356 11.763 6.062 1.00 97.94 178 HIS A C 1
ATOM 1406 O O . HIS A 1 178 ? 5.653 11.892 7.251 1.00 97.94 178 HIS A O 1
ATOM 1412 N N . GLN A 1 179 ? 4.606 10.750 5.624 1.00 97.00 179 GLN A N 1
ATOM 1413 C CA . GLN A 1 179 ? 3.986 9.762 6.506 1.00 97.00 179 GLN A CA 1
ATOM 1414 C C . GLN A 1 179 ? 5.025 8.960 7.302 1.00 97.00 179 GLN A C 1
ATOM 1416 O O . GLN A 1 179 ? 4.915 8.876 8.525 1.00 97.00 179 GLN A O 1
ATOM 1421 N N . VAL A 1 180 ? 6.067 8.424 6.649 1.00 95.50 180 VAL A N 1
ATOM 1422 C CA . VAL A 1 180 ? 7.123 7.651 7.338 1.00 95.50 180 VAL A CA 1
ATOM 1423 C C . VAL A 1 180 ? 7.981 8.508 8.271 1.00 95.50 180 VAL A C 1
ATOM 1425 O O . VAL A 1 180 ? 8.566 7.985 9.214 1.00 95.50 180 VAL A O 1
ATOM 1428 N N . LYS A 1 181 ? 8.018 9.830 8.054 1.00 95.06 181 LYS A N 1
ATOM 1429 C CA . LYS A 1 181 ? 8.659 10.814 8.942 1.00 95.06 181 LYS A CA 1
ATOM 1430 C C . LYS A 1 181 ? 7.753 11.298 10.082 1.00 95.06 181 LYS A C 1
ATOM 1432 O O . LYS A 1 181 ? 8.158 12.182 10.830 1.00 95.06 181 LYS A O 1
ATOM 1437 N N . GLY A 1 182 ? 6.534 10.769 10.209 1.00 95.50 182 GLY A N 1
ATOM 1438 C CA . GLY A 1 182 ? 5.568 11.188 11.231 1.00 95.50 182 GLY A CA 1
ATOM 1439 C C . GLY A 1 182 ? 4.913 12.552 10.969 1.00 95.50 182 GLY A C 1
ATOM 1440 O O . GLY A 1 182 ? 4.245 13.096 11.849 1.00 95.50 182 GLY A O 1
ATOM 1441 N N . GLN A 1 183 ? 5.075 13.117 9.770 1.00 97.56 183 GLN A N 1
ATOM 1442 C CA . GLN A 1 183 ? 4.504 14.403 9.351 1.00 97.56 183 GLN A CA 1
ATOM 1443 C C . GLN A 1 183 ? 3.111 14.182 8.742 1.00 97.56 183 GLN A C 1
ATOM 1445 O O . GLN A 1 183 ? 2.884 14.404 7.552 1.00 97.56 183 GLN A O 1
ATOM 1450 N N . ILE A 1 184 ? 2.186 13.671 9.556 1.00 98.00 184 ILE A N 1
ATOM 1451 C CA . ILE A 1 184 ? 0.918 13.098 9.084 1.00 98.00 184 ILE A CA 1
ATOM 1452 C C . ILE A 1 184 ? 0.006 14.140 8.425 1.00 98.00 184 ILE A C 1
ATOM 1454 O O . ILE A 1 184 ? -0.630 13.840 7.422 1.00 98.00 184 ILE A O 1
ATOM 1458 N N . GLU A 1 185 ? -0.015 15.374 8.922 1.00 97.44 185 GLU A N 1
ATOM 1459 C CA . GLU A 1 185 ? -0.745 16.503 8.330 1.00 97.44 185 GLU A CA 1
ATOM 1460 C C . GLU A 1 185 ? -0.312 16.754 6.878 1.00 97.44 185 GLU A C 1
ATOM 1462 O O . GLU A 1 185 ? -1.148 16.855 5.982 1.00 97.44 185 GLU A O 1
ATOM 1467 N N . ASN A 1 186 ? 1.002 16.808 6.642 1.00 98.31 186 ASN A N 1
ATOM 1468 C CA . ASN A 1 186 ? 1.564 17.044 5.312 1.00 98.31 186 ASN A CA 1
ATOM 1469 C C . ASN A 1 186 ? 1.287 15.861 4.379 1.00 98.31 186 ASN A C 1
ATOM 1471 O O . ASN A 1 186 ? 0.982 16.064 3.205 1.00 98.31 186 ASN A O 1
ATOM 1475 N N . ALA A 1 187 ? 1.359 14.636 4.910 1.00 98.56 187 ALA A N 1
ATOM 1476 C CA . ALA A 1 187 ? 1.016 13.432 4.164 1.00 98.56 187 ALA A CA 1
ATOM 1477 C C . ALA A 1 187 ? -0.449 13.455 3.706 1.00 98.56 187 ALA A C 1
ATOM 1479 O O . ALA A 1 187 ? -0.718 13.217 2.534 1.00 98.56 187 ALA A O 1
ATOM 1480 N N . ILE A 1 188 ? -1.384 13.797 4.603 1.00 98.69 188 ILE A N 1
ATOM 1481 C CA . ILE A 1 188 ? -2.815 13.895 4.282 1.00 98.69 188 ILE A CA 1
ATOM 1482 C C . ILE A 1 188 ? -3.043 14.881 3.135 1.00 98.69 188 ILE A C 1
ATOM 1484 O O . ILE A 1 188 ? -3.673 14.519 2.142 1.00 98.69 188 ILE A O 1
ATOM 1488 N N . ASN A 1 189 ? -2.498 16.097 3.243 1.00 98.38 189 ASN A N 1
ATOM 1489 C CA . ASN A 1 189 ? -2.673 17.127 2.218 1.00 98.38 189 ASN A CA 1
ATOM 1490 C C . ASN A 1 189 ? -2.170 16.646 0.848 1.00 98.38 189 ASN A C 1
ATOM 1492 O O . ASN A 1 189 ? -2.894 16.729 -0.140 1.00 98.38 189 ASN A O 1
ATOM 1496 N N . GLN A 1 190 ? -0.975 16.055 0.795 1.00 98.12 190 GLN A N 1
ATOM 1497 C CA . GLN A 1 190 ? -0.406 15.598 -0.473 1.00 98.12 190 GLN A CA 1
ATOM 1498 C C . GLN A 1 190 ? -1.060 14.339 -1.039 1.00 98.12 190 GLN A C 1
ATOM 1500 O O . GLN A 1 190 ? -1.077 14.167 -2.256 1.00 98.12 190 GLN A O 1
ATOM 1505 N N . TYR A 1 191 ? -1.625 13.459 -0.208 1.00 98.62 191 TYR A N 1
ATOM 1506 C CA . TYR A 1 191 ? -2.434 12.355 -0.724 1.00 98.62 191 TYR A CA 1
ATOM 1507 C C . TYR A 1 191 ? -3.706 12.867 -1.407 1.00 98.62 191 TYR A C 1
ATOM 1509 O O . TYR A 1 191 ? -4.076 12.326 -2.450 1.00 98.62 191 TYR A O 1
ATOM 1517 N N . TYR A 1 192 ? -4.340 13.922 -0.881 1.00 98.38 192 TYR A N 1
ATOM 1518 C CA . TYR A 1 192 ? -5.448 14.586 -1.573 1.00 98.38 192 TYR A CA 1
ATOM 1519 C C . TYR A 1 192 ? -4.990 15.265 -2.870 1.00 98.38 192 TYR A C 1
ATOM 1521 O O . TYR A 1 192 ? -5.608 15.033 -3.907 1.00 98.38 192 TYR A O 1
ATOM 1529 N N . GLU A 1 193 ? -3.863 15.985 -2.867 1.00 97.94 193 GLU A N 1
ATOM 1530 C CA . GLU A 1 193 ? -3.283 16.551 -4.100 1.00 97.94 193 GLU A CA 1
ATOM 1531 C C . GLU A 1 193 ? -2.986 15.465 -5.151 1.00 97.94 193 GLU A C 1
ATOM 1533 O O . GLU A 1 193 ? -3.248 15.654 -6.339 1.00 97.94 193 GLU A O 1
ATOM 1538 N N . ALA A 1 194 ? -2.484 14.296 -4.733 1.00 97.94 194 ALA A N 1
ATOM 1539 C CA . ALA A 1 194 ? -2.245 13.163 -5.626 1.00 97.94 194 ALA A CA 1
ATOM 1540 C C . ALA A 1 194 ? -3.549 12.608 -6.226 1.00 97.94 194 ALA A C 1
ATOM 1542 O O . ALA A 1 194 ? -3.572 12.234 -7.398 1.00 97.94 194 ALA A O 1
ATOM 1543 N N . ILE A 1 195 ? -4.639 12.557 -5.451 1.00 97.94 195 ILE A N 1
ATOM 1544 C CA . ILE A 1 195 ? -5.964 12.167 -5.960 1.00 97.94 195 ILE A CA 1
ATOM 1545 C C . ILE A 1 195 ? -6.445 13.183 -7.005 1.00 97.94 195 ILE A C 1
ATOM 1547 O O . ILE A 1 195 ? -6.866 12.787 -8.089 1.00 97.94 195 ILE A O 1
ATOM 1551 N N . GLU A 1 196 ? -6.332 14.478 -6.710 1.00 97.31 196 GLU A N 1
ATOM 1552 C CA . GLU A 1 196 ? -6.781 15.566 -7.589 1.00 97.31 196 GLU A CA 1
ATOM 1553 C C . GLU A 1 196 ? -5.944 15.711 -8.870 1.00 97.31 196 GLU A C 1
ATOM 1555 O O . GLU A 1 196 ? -6.426 16.248 -9.868 1.00 97.31 196 GLU A O 1
ATOM 1560 N N . ALA A 1 197 ? -4.708 15.206 -8.878 1.00 96.94 197 ALA A N 1
ATOM 1561 C CA . ALA A 1 197 ? -3.794 15.326 -10.010 1.00 96.94 197 ALA A CA 1
ATOM 1562 C C . ALA A 1 197 ? -4.280 14.619 -11.289 1.00 96.94 197 ALA A C 1
ATOM 1564 O O . ALA A 1 197 ? -3.818 14.963 -12.379 1.00 96.94 197 ALA A O 1
ATOM 1565 N N . GLN A 1 198 ? -5.170 13.624 -11.184 1.00 95.25 198 GLN A N 1
ATOM 1566 C CA . GLN A 1 198 ? -5.639 12.840 -12.332 1.00 95.25 198 GLN A CA 1
ATOM 1567 C C . GLN A 1 198 ? -6.982 12.140 -12.066 1.00 95.25 198 GLN A C 1
ATOM 1569 O O . GLN A 1 198 ? -7.278 11.794 -10.928 1.00 95.25 198 GLN A O 1
ATOM 1574 N N . ASN A 1 199 ? -7.750 11.849 -13.124 1.00 95.00 199 ASN A N 1
ATOM 1575 C CA . ASN A 1 199 ? -8.982 11.037 -13.071 1.00 95.00 199 ASN A CA 1
ATOM 1576 C C . ASN A 1 199 ? -9.006 9.884 -14.102 1.00 95.00 199 ASN A C 1
ATOM 1578 O O . ASN A 1 199 ? -10.052 9.287 -14.349 1.00 95.00 199 ASN A O 1
ATOM 1582 N N . GLU A 1 200 ? -7.870 9.565 -14.722 1.00 94.56 200 GLU A N 1
ATOM 1583 C CA . GLU A 1 200 ? -7.753 8.510 -15.743 1.00 94.56 200 GLU A CA 1
ATOM 1584 C C . GLU A 1 200 ? -7.556 7.123 -15.114 1.00 94.56 200 GLU A C 1
ATOM 1586 O O . GLU A 1 200 ? -8.106 6.123 -15.575 1.00 94.56 200 GLU A O 1
ATOM 1591 N N . TRP A 1 201 ? -6.812 7.062 -14.008 1.00 92.56 201 TRP A N 1
ATOM 1592 C CA . TRP A 1 201 ? -6.496 5.850 -13.264 1.00 92.56 201 TRP A CA 1
ATOM 1593 C C . TRP A 1 201 ? -7.144 5.886 -11.876 1.00 92.56 201 TRP A C 1
ATOM 1595 O O . TRP A 1 201 ? -6.481 5.958 -10.841 1.00 92.56 201 TRP A O 1
ATOM 1605 N N . ILE A 1 202 ? -8.477 5.810 -11.856 1.00 93.50 202 ILE A N 1
ATOM 1606 C CA . ILE A 1 202 ? -9.292 5.781 -10.627 1.00 93.50 202 ILE A CA 1
ATOM 1607 C C . ILE A 1 202 ? -8.835 4.714 -9.610 1.00 93.50 202 ILE A C 1
ATOM 1609 O O . ILE A 1 202 ? -8.811 5.016 -8.418 1.00 93.50 202 ILE A O 1
ATOM 1613 N N . PRO A 1 203 ? -8.411 3.489 -10.002 1.00 93.06 203 PRO A N 1
ATOM 1614 C CA . PRO A 1 203 ? -7.876 2.524 -9.042 1.00 93.06 203 PRO A CA 1
ATOM 1615 C C . PRO A 1 203 ? -6.727 3.054 -8.174 1.00 93.06 203 PRO A C 1
ATOM 1617 O O . PRO A 1 203 ? -6.602 2.630 -7.026 1.00 93.06 203 PRO A O 1
ATOM 1620 N N . PHE A 1 204 ? -5.921 3.991 -8.683 1.00 94.75 204 PHE A N 1
ATOM 1621 C CA . PHE A 1 204 ? -4.839 4.600 -7.913 1.00 94.75 204 PHE A CA 1
ATOM 1622 C C . PHE A 1 204 ? -5.349 5.501 -6.785 1.00 94.75 204 PHE A C 1
ATOM 1624 O O . PHE A 1 204 ? -4.734 5.552 -5.723 1.00 94.75 204 PHE A O 1
ATOM 1631 N N . HIS A 1 205 ? -6.514 6.142 -6.948 1.00 97.38 205 HIS A N 1
ATOM 1632 C CA . HIS A 1 205 ? -7.137 6.915 -5.868 1.00 97.38 205 HIS A CA 1
ATOM 1633 C C . HIS A 1 205 ? -7.375 6.054 -4.632 1.00 97.38 205 HIS A C 1
ATOM 1635 O O . HIS A 1 205 ? -7.160 6.510 -3.515 1.00 97.38 205 HIS A O 1
ATOM 1641 N N . TYR A 1 206 ? -7.754 4.785 -4.809 1.00 97.31 206 TYR A N 1
ATOM 1642 C CA . TYR A 1 206 ? -7.945 3.869 -3.683 1.00 97.31 206 TYR A CA 1
ATOM 1643 C C . TYR A 1 206 ? -6.641 3.521 -2.960 1.00 97.31 206 TYR A C 1
ATOM 1645 O O . TYR A 1 206 ? -6.689 3.190 -1.778 1.00 97.31 206 TYR A O 1
ATOM 1653 N N . ILE A 1 207 ? -5.486 3.628 -3.623 1.00 96.56 207 ILE A N 1
ATOM 1654 C CA . ILE A 1 207 ? -4.179 3.500 -2.967 1.00 96.56 207 ILE A CA 1
ATOM 1655 C C . ILE A 1 207 ? -3.931 4.730 -2.081 1.00 96.56 207 ILE A C 1
ATOM 1657 O O . ILE A 1 207 ? -3.561 4.576 -0.920 1.00 96.56 207 ILE A O 1
ATOM 1661 N N . CYS A 1 208 ? -4.229 5.939 -2.569 1.00 98.19 208 CYS A N 1
ATOM 1662 C CA . CYS A 1 208 ? -4.166 7.155 -1.751 1.00 98.19 208 CYS A CA 1
ATOM 1663 C C . CYS A 1 208 ? -5.142 7.102 -0.564 1.00 98.19 208 CYS A C 1
ATOM 1665 O O . CYS A 1 208 ? -4.748 7.377 0.565 1.00 98.19 208 CYS A O 1
ATOM 1667 N N . TYR A 1 209 ? -6.398 6.694 -0.786 1.00 98.56 209 TYR A N 1
ATOM 1668 C CA . TYR A 1 209 ? -7.388 6.553 0.288 1.00 98.56 209 TYR A CA 1
ATOM 1669 C C . TYR A 1 209 ? -6.990 5.501 1.326 1.00 98.56 209 TYR A C 1
ATOM 1671 O O . TYR A 1 209 ? -7.284 5.665 2.508 1.00 98.56 209 TYR A O 1
ATOM 1679 N N . TRP A 1 210 ? -6.306 4.433 0.913 1.00 97.62 210 TRP A N 1
ATOM 1680 C CA . TRP A 1 210 ? -5.767 3.447 1.844 1.00 97.62 210 TRP A CA 1
ATOM 1681 C C . TRP A 1 210 ? -4.730 4.058 2.792 1.00 97.62 210 TRP A C 1
ATOM 1683 O O . TRP A 1 210 ? -4.793 3.822 3.996 1.00 97.62 210 TRP A O 1
ATOM 1693 N N . GLU A 1 211 ? -3.820 4.885 2.282 1.00 97.94 211 GLU A N 1
ATOM 1694 C CA . GLU A 1 211 ? -2.842 5.571 3.130 1.00 97.94 211 GLU A CA 1
ATOM 1695 C C . GLU A 1 211 ? -3.479 6.683 3.978 1.00 97.94 211 GLU A C 1
ATOM 1697 O O . GLU A 1 211 ? -3.169 6.796 5.166 1.00 97.94 211 GLU A O 1
ATOM 1702 N N . LEU A 1 212 ? -4.439 7.436 3.424 1.00 98.69 212 LEU A N 1
ATOM 1703 C CA . LEU A 1 212 ? -5.231 8.430 4.159 1.00 98.69 212 LEU A CA 1
ATOM 1704 C C . LEU A 1 212 ? -5.970 7.814 5.349 1.00 98.69 212 LEU A C 1
ATOM 1706 O O . LEU A 1 212 ? -5.955 8.387 6.438 1.00 98.69 212 LEU A O 1
ATOM 1710 N N . LEU A 1 213 ? -6.568 6.630 5.173 1.00 98.62 213 LEU A N 1
ATOM 1711 C CA . LEU A 1 213 ? -7.243 5.905 6.250 1.00 98.62 213 LEU A CA 1
ATOM 1712 C C . LEU A 1 213 ? -6.302 5.696 7.440 1.00 98.62 213 LEU A C 1
ATOM 1714 O O . LEU A 1 213 ? -6.674 5.968 8.580 1.00 98.62 213 LEU A O 1
ATOM 1718 N N . TRP A 1 214 ? -5.069 5.259 7.180 1.00 98.00 214 TRP A N 1
ATOM 1719 C CA . TRP A 1 214 ? -4.076 5.081 8.234 1.00 98.00 214 TRP A CA 1
ATOM 1720 C C . TRP A 1 214 ? -3.632 6.406 8.845 1.00 98.00 214 TRP A C 1
ATOM 1722 O O . TRP A 1 214 ? -3.558 6.497 10.065 1.00 98.00 214 TRP A O 1
ATOM 1732 N N . CYS A 1 215 ? -3.415 7.450 8.043 1.00 98.44 215 CYS A N 1
ATOM 1733 C CA . CYS A 1 215 ? -3.109 8.786 8.554 1.00 98.44 215 CYS A CA 1
ATOM 1734 C C . CYS A 1 215 ? -4.190 9.315 9.517 1.00 98.44 215 CYS A C 1
ATOM 1736 O O . CYS A 1 215 ? -3.854 9.816 10.591 1.00 98.44 215 CYS A O 1
ATOM 1738 N N . HIS A 1 216 ? -5.476 9.167 9.179 1.00 98.69 216 HIS A N 1
ATOM 1739 C CA . HIS A 1 216 ? -6.585 9.550 10.061 1.00 98.69 216 HIS A CA 1
ATOM 1740 C C . HIS A 1 216 ? -6.630 8.686 11.326 1.00 98.69 216 HIS A C 1
ATOM 1742 O O . HIS A 1 216 ? -6.726 9.215 12.434 1.00 98.69 216 HIS A O 1
ATOM 1748 N N . CYS A 1 217 ? -6.450 7.372 11.182 1.00 98.31 217 CYS A N 1
ATOM 1749 C CA . CYS A 1 217 ? -6.332 6.443 12.301 1.00 98.31 217 CYS A CA 1
ATOM 1750 C C . CYS A 1 217 ? -5.182 6.823 13.256 1.00 98.31 217 CYS A C 1
ATOM 1752 O O . CYS A 1 217 ? -5.383 6.825 14.466 1.00 98.31 217 CYS A O 1
ATOM 1754 N N . PHE A 1 218 ? -3.995 7.188 12.755 1.00 97.75 218 PHE A N 1
ATOM 1755 C CA . PHE A 1 218 ? -2.845 7.571 13.595 1.00 97.75 218 PHE A CA 1
ATOM 1756 C C . PHE A 1 218 ? -3.121 8.818 14.433 1.00 97.75 218 PHE A C 1
ATOM 1758 O O . PHE A 1 218 ? -2.585 8.960 15.527 1.00 97.75 218 PHE A O 1
ATOM 1765 N N . ARG A 1 219 ? -3.977 9.706 13.926 1.00 97.44 219 ARG A N 1
ATOM 1766 C CA . ARG A 1 219 ? -4.434 10.916 14.616 1.00 97.44 219 ARG A CA 1
ATOM 1767 C C . ARG A 1 219 ? -5.641 10.690 15.525 1.00 97.44 219 ARG A C 1
ATOM 1769 O O . ARG A 1 219 ? -6.103 11.645 16.148 1.00 97.44 219 ARG A O 1
ATOM 1776 N N . CYS A 1 220 ? -6.160 9.463 15.574 1.00 97.19 220 CYS A N 1
ATOM 1777 C CA . CYS A 1 220 ? -7.443 9.125 16.192 1.00 97.19 220 CYS A CA 1
ATOM 1778 C C . CYS A 1 220 ? -8.599 10.004 15.678 1.00 97.19 220 CYS A C 1
ATOM 1780 O O . CYS A 1 220 ? -9.548 10.286 16.401 1.00 97.19 220 CYS A O 1
ATOM 1782 N N . ASP A 1 221 ? -8.513 10.463 14.426 1.00 97.81 221 ASP A N 1
ATOM 1783 C CA . ASP A 1 221 ? -9.584 11.198 13.755 1.00 97.81 221 ASP A CA 1
ATOM 1784 C C . ASP A 1 221 ? -10.590 10.181 13.206 1.00 97.81 221 ASP A C 1
ATOM 1786 O O . ASP A 1 221 ? -10.557 9.790 12.033 1.00 97.81 221 ASP A O 1
ATOM 1790 N N . TRP A 1 222 ? -11.418 9.652 14.110 1.00 98.00 222 TRP A N 1
ATOM 1791 C CA . TRP A 1 222 ? -12.295 8.525 13.809 1.00 98.00 222 TRP A CA 1
ATOM 1792 C C . TRP A 1 222 ? -13.351 8.866 12.767 1.00 98.00 222 TRP A C 1
ATOM 1794 O O . TRP A 1 222 ? -13.659 8.012 11.942 1.00 98.00 222 TRP A O 1
ATOM 1804 N N . ASP A 1 223 ? -13.860 10.099 12.751 1.00 98.12 223 ASP A N 1
ATOM 1805 C CA . ASP A 1 223 ? -14.848 10.542 11.765 1.00 98.12 223 ASP A CA 1
ATOM 1806 C C . ASP A 1 223 ? -14.281 10.464 10.346 1.00 98.12 223 ASP A C 1
ATOM 1808 O O . ASP A 1 223 ? -14.837 9.772 9.487 1.00 98.12 223 ASP A O 1
ATOM 1812 N N . ARG A 1 224 ? -13.105 11.062 10.116 1.00 98.50 224 ARG A N 1
ATOM 1813 C CA . ARG A 1 224 ? -12.438 10.989 8.809 1.00 98.50 224 ARG A CA 1
ATOM 1814 C C . ARG A 1 224 ? -11.999 9.576 8.451 1.00 98.50 224 ARG A C 1
ATOM 1816 O O . ARG A 1 224 ? -12.067 9.192 7.280 1.00 98.50 224 ARG A O 1
ATOM 1823 N N . ALA A 1 225 ? -11.569 8.783 9.431 1.00 98.56 225 ALA A N 1
ATOM 1824 C CA . ALA A 1 225 ? -11.222 7.384 9.205 1.00 98.56 225 ALA A CA 1
ATOM 1825 C C . ALA A 1 225 ? -12.445 6.561 8.756 1.00 98.56 225 ALA A C 1
ATOM 1827 O O . ALA A 1 225 ? -12.339 5.781 7.810 1.00 98.56 225 ALA A O 1
ATOM 1828 N N . ILE A 1 226 ? -13.616 6.764 9.371 1.00 98.62 226 ILE A N 1
ATOM 1829 C CA . ILE A 1 226 ? -14.871 6.089 9.003 1.00 98.62 226 ILE A CA 1
ATOM 1830 C C . ILE A 1 226 ? -15.314 6.499 7.594 1.00 98.62 226 ILE A C 1
ATOM 1832 O O . ILE A 1 226 ? -15.625 5.620 6.787 1.00 98.62 226 ILE A O 1
ATOM 1836 N N . GLU A 1 227 ? -15.291 7.799 7.275 1.00 98.44 227 GLU A N 1
ATOM 1837 C CA . GLU A 1 227 ? -15.590 8.316 5.929 1.00 98.44 227 GLU A CA 1
ATOM 1838 C C . GLU A 1 227 ? -14.672 7.680 4.874 1.00 98.44 227 GLU A C 1
ATOM 1840 O O . GLU A 1 227 ? -15.131 7.146 3.861 1.00 98.44 227 GLU A O 1
ATOM 1845 N N . THR A 1 228 ? -13.364 7.664 5.143 1.00 98.69 228 THR A N 1
ATOM 1846 C CA . THR A 1 228 ? -12.359 7.114 4.223 1.00 98.69 228 THR A CA 1
ATOM 1847 C C . THR A 1 228 ? -12.509 5.599 4.054 1.00 98.69 228 THR A C 1
ATOM 1849 O O . THR A 1 228 ? -12.425 5.074 2.939 1.00 98.69 228 THR A O 1
ATOM 1852 N N . ALA A 1 229 ? -12.782 4.873 5.142 1.00 98.19 229 ALA A N 1
ATOM 1853 C CA . ALA A 1 229 ? -13.045 3.439 5.092 1.00 98.19 229 ALA A CA 1
ATOM 1854 C C . ALA A 1 229 ? -14.306 3.120 4.273 1.00 98.19 229 ALA A C 1
ATOM 1856 O O . ALA A 1 229 ? -14.324 2.126 3.543 1.00 98.19 229 ALA A O 1
ATOM 1857 N N . ASP A 1 230 ? -15.335 3.969 4.332 1.00 97.62 230 ASP A N 1
ATOM 1858 C CA . ASP A 1 230 ? -16.552 3.810 3.539 1.00 97.62 230 ASP A CA 1
ATOM 1859 C C . ASP A 1 230 ? -16.304 4.011 2.033 1.00 97.62 230 ASP A C 1
ATOM 1861 O O . ASP A 1 230 ? -16.801 3.222 1.221 1.00 97.62 230 ASP A O 1
ATOM 1865 N N . ILE A 1 231 ? -15.464 4.986 1.655 1.00 98.00 231 ILE A N 1
ATOM 1866 C CA . ILE A 1 231 ? -15.001 5.177 0.266 1.00 98.00 231 ILE A CA 1
ATOM 1867 C C . ILE A 1 231 ? -14.329 3.897 -0.250 1.00 98.00 231 ILE A C 1
ATOM 1869 O O . ILE A 1 231 ? -14.695 3.380 -1.312 1.00 98.00 231 ILE A O 1
ATOM 1873 N N . LEU A 1 232 ? -13.388 3.338 0.519 1.00 97.75 232 LEU A N 1
ATOM 1874 C CA . LEU A 1 232 ? -12.688 2.100 0.162 1.00 97.75 232 LEU A CA 1
ATOM 1875 C C . LEU A 1 232 ? -13.642 0.906 0.088 1.00 97.75 232 LEU A C 1
ATOM 1877 O O . LEU A 1 232 ? -13.587 0.130 -0.863 1.00 97.75 232 LEU A O 1
ATOM 1881 N N . ARG A 1 233 ? -14.550 0.765 1.055 1.00 95.50 233 ARG A N 1
ATOM 1882 C CA . ARG A 1 233 ? -15.540 -0.318 1.100 1.00 95.50 233 ARG A CA 1
ATOM 1883 C C . ARG A 1 233 ? -16.460 -0.313 -0.124 1.00 95.50 233 ARG A C 1
ATOM 1885 O O . ARG A 1 233 ? -16.764 -1.383 -0.660 1.00 95.50 233 ARG A O 1
ATOM 1892 N N . LYS A 1 234 ? -16.919 0.869 -0.547 1.00 95.00 234 LYS A N 1
ATOM 1893 C CA . LYS A 1 234 ? -17.839 1.040 -1.683 1.00 95.00 234 LYS A CA 1
ATOM 1894 C C . LYS A 1 234 ? -17.127 0.911 -3.0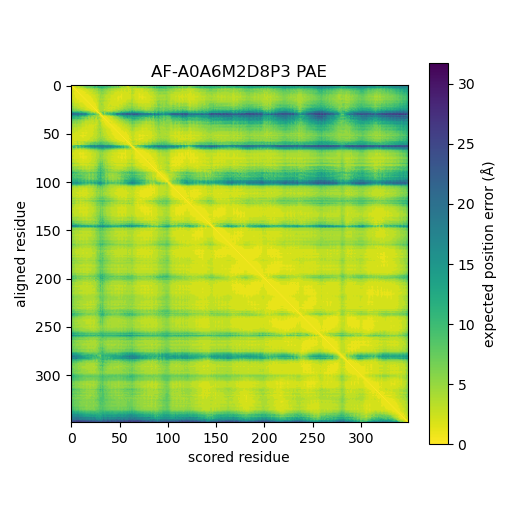31 1.00 95.00 234 LYS A C 1
ATOM 1896 O O . LYS A 1 234 ? -17.662 0.262 -3.929 1.00 95.00 234 LYS A O 1
ATOM 1901 N N . GLY A 1 235 ? -15.939 1.502 -3.170 1.00 93.62 235 GLY A N 1
ATOM 1902 C CA . GLY A 1 235 ? -15.234 1.610 -4.451 1.00 93.62 235 GLY A CA 1
ATOM 1903 C C . GLY A 1 235 ? -14.171 0.539 -4.709 1.00 93.62 235 GLY A C 1
ATOM 1904 O O . GLY A 1 235 ? -14.042 0.045 -5.831 1.00 93.62 235 GLY A O 1
ATOM 1905 N N . CYS A 1 236 ? -13.424 0.127 -3.683 1.00 92.88 236 CYS A N 1
ATOM 1906 C CA . CYS A 1 236 ? -12.261 -0.740 -3.840 1.00 92.88 236 CYS A CA 1
ATOM 1907 C C . CYS A 1 236 ? -12.610 -2.228 -3.665 1.00 92.88 236 CYS A C 1
ATOM 1909 O O . CYS A 1 236 ? -13.256 -2.652 -2.703 1.00 92.88 236 CYS A O 1
ATOM 1911 N N . ARG A 1 237 ? -12.146 -3.066 -4.600 1.00 88.56 237 ARG A N 1
ATOM 1912 C CA . ARG A 1 237 ? -12.388 -4.522 -4.585 1.00 88.56 237 ARG A CA 1
ATOM 1913 C C . ARG A 1 237 ? -11.282 -5.331 -3.899 1.00 88.56 237 ARG A C 1
ATOM 1915 O O . ARG A 1 237 ? -11.482 -6.518 -3.681 1.00 88.56 237 ARG A O 1
ATOM 1922 N N . TRP A 1 238 ? -10.161 -4.706 -3.536 1.00 85.44 238 TRP A N 1
ATOM 1923 C CA . TRP A 1 238 ? -8.944 -5.408 -3.113 1.00 85.44 238 TRP A CA 1
ATOM 1924 C C . TRP A 1 238 ? -9.025 -6.119 -1.762 1.00 85.44 238 TRP A C 1
ATOM 1926 O O . TRP A 1 238 ? -8.414 -7.172 -1.631 1.00 85.44 238 TRP A O 1
ATOM 1936 N N . SER A 1 239 ? -9.730 -5.586 -0.756 1.00 90.44 239 SER A N 1
ATOM 1937 C CA . SER A 1 239 ? -9.786 -6.196 0.590 1.00 90.44 239 SER A CA 1
ATOM 1938 C C . SE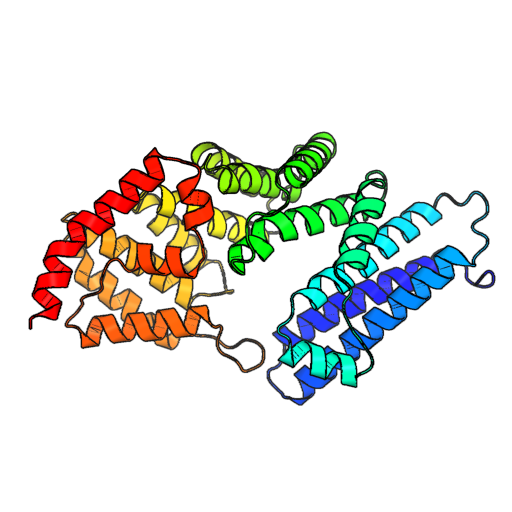R A 1 239 ? -11.045 -5.804 1.369 1.00 90.44 239 SER A C 1
ATOM 1940 O O . SER A 1 239 ? -10.972 -5.248 2.466 1.00 90.44 239 SER A O 1
ATOM 1942 N N . LYS A 1 240 ? -12.232 -6.068 0.800 1.00 93.56 240 LYS A N 1
ATOM 1943 C CA . LYS A 1 240 ? -13.521 -5.606 1.359 1.00 93.56 240 LYS A CA 1
ATOM 1944 C C . LYS A 1 240 ? -13.740 -6.012 2.817 1.00 93.56 240 LYS A C 1
ATOM 1946 O O . LYS A 1 240 ? -14.207 -5.191 3.602 1.00 93.56 240 LYS A O 1
ATOM 1951 N N . ALA A 1 241 ? -13.379 -7.242 3.191 1.00 96.31 241 ALA A N 1
ATOM 1952 C CA . ALA A 1 241 ? -13.485 -7.707 4.575 1.00 96.31 241 ALA A CA 1
ATOM 1953 C C . ALA A 1 241 ? -12.657 -6.838 5.538 1.00 96.31 241 ALA A C 1
ATOM 1955 O O . ALA A 1 241 ? -13.121 -6.499 6.625 1.00 96.31 241 ALA A O 1
ATOM 1956 N N . THR A 1 242 ? -11.454 -6.438 5.120 1.00 96.75 242 THR A N 1
ATOM 1957 C CA . THR A 1 242 ? -10.573 -5.560 5.898 1.00 96.75 242 THR A CA 1
ATOM 1958 C C . THR A 1 242 ? -11.143 -4.154 6.019 1.00 96.75 242 THR A C 1
ATOM 1960 O O . THR A 1 242 ? -11.164 -3.624 7.124 1.00 96.75 242 THR A O 1
ATOM 1963 N N . TYR A 1 243 ? -11.647 -3.563 4.930 1.00 97.44 243 TYR A N 1
ATOM 1964 C CA . TYR A 1 243 ? -12.220 -2.210 4.967 1.00 97.44 243 TYR A CA 1
ATOM 1965 C C . TYR A 1 243 ? -13.429 -2.132 5.907 1.00 97.44 243 TYR A C 1
ATOM 1967 O O . TYR A 1 243 ? -13.498 -1.232 6.738 1.00 97.44 243 TYR A O 1
ATOM 1975 N N . VAL A 1 244 ? -14.328 -3.125 5.848 1.00 98.25 244 VAL A N 1
ATOM 1976 C CA . VAL A 1 244 ? -15.484 -3.220 6.759 1.00 98.25 244 VAL A CA 1
ATOM 1977 C C . VAL A 1 244 ? -15.046 -3.375 8.211 1.00 98.25 244 VAL A C 1
ATOM 1979 O O . VAL A 1 244 ? -15.594 -2.717 9.092 1.00 98.25 244 VAL A O 1
ATOM 1982 N N . TYR A 1 245 ? -14.046 -4.217 8.478 1.00 98.50 245 TYR A N 1
ATOM 1983 C CA . TYR A 1 245 ? -13.536 -4.387 9.834 1.00 98.50 245 TYR A CA 1
ATOM 19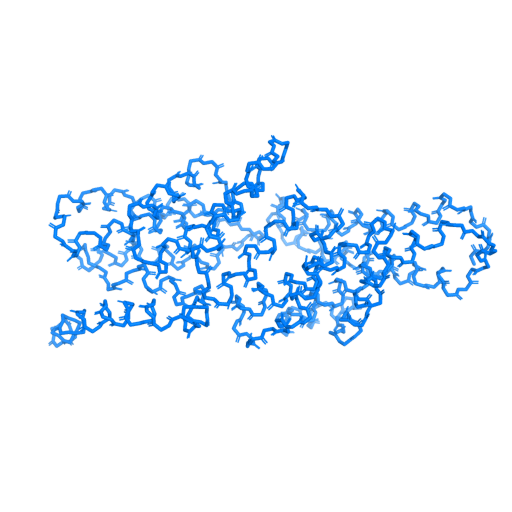84 C C . TYR A 1 245 ? -12.878 -3.115 10.379 1.00 98.50 245 TYR A C 1
ATOM 1986 O O . TYR A 1 245 ? -13.103 -2.777 11.540 1.00 98.50 245 TYR A O 1
ATOM 1994 N N . ILE A 1 246 ? -12.083 -2.399 9.572 1.00 98.38 246 ILE A N 1
ATOM 1995 C CA . ILE A 1 246 ? -11.465 -1.136 10.004 1.00 98.38 246 ILE A CA 1
ATOM 1996 C C . ILE A 1 246 ? -12.551 -0.099 10.298 1.00 98.38 246 ILE A C 1
ATOM 1998 O O . ILE A 1 246 ? -12.529 0.487 11.374 1.00 98.38 246 ILE A O 1
ATOM 2002 N N . GLN A 1 247 ? -13.548 0.047 9.417 1.00 98.56 247 GLN A N 1
ATOM 2003 C CA . GLN A 1 247 ? -14.693 0.934 9.650 1.00 98.56 247 GLN A CA 1
ATOM 2004 C C . GLN A 1 247 ? -15.394 0.614 10.980 1.00 98.56 247 GLN A C 1
ATOM 2006 O O . GLN A 1 247 ? -15.585 1.500 11.811 1.00 98.56 247 GLN A O 1
ATOM 2011 N N . ALA A 1 248 ? -15.709 -0.664 11.220 1.00 98.62 248 ALA A N 1
ATOM 2012 C CA . ALA A 1 248 ? -16.319 -1.110 12.471 1.00 98.62 248 ALA A CA 1
ATOM 2013 C C . ALA A 1 248 ? -15.410 -0.867 13.689 1.00 98.62 248 ALA A C 1
ATOM 2015 O O . ALA A 1 248 ? -15.897 -0.553 14.769 1.00 98.62 248 ALA A O 1
ATOM 2016 N N . SER A 1 249 ? -14.090 -0.981 13.521 1.00 98.44 249 SER A N 1
ATOM 2017 C CA . SER A 1 249 ? -13.109 -0.739 14.583 1.00 98.44 249 SER A CA 1
ATOM 2018 C C . SER A 1 249 ? -13.007 0.741 14.957 1.00 98.44 249 SER A C 1
ATOM 2020 O O . SER A 1 249 ? -12.886 1.051 16.140 1.00 98.44 249 SER A O 1
ATOM 2022 N N . CYS A 1 250 ? -13.090 1.648 13.980 1.00 98.56 250 CYS A N 1
ATOM 2023 C CA . CYS A 1 250 ? -13.146 3.092 14.218 1.00 98.56 250 CYS A CA 1
ATOM 2024 C C . CYS A 1 250 ? -14.469 3.497 14.888 1.00 98.56 250 CYS A C 1
ATOM 2026 O O . CYS A 1 250 ? -14.454 4.240 15.865 1.00 98.56 250 CYS A O 1
ATOM 2028 N N . LEU A 1 251 ? -15.606 2.942 14.447 1.00 98.50 251 LEU A N 1
ATOM 2029 C CA . LEU A 1 251 ? -16.892 3.117 15.140 1.00 98.50 251 LEU A CA 1
ATOM 2030 C C . LEU A 1 251 ? -16.833 2.593 16.580 1.00 98.50 251 LEU A C 1
ATOM 2032 O O . LEU A 1 251 ? -17.346 3.230 17.495 1.00 98.50 251 LEU A O 1
ATOM 2036 N N . TYR A 1 252 ? -16.162 1.460 16.804 1.00 97.94 252 TYR A N 1
ATOM 2037 C CA . TYR A 1 252 ? -15.968 0.908 18.143 1.00 97.94 252 TYR A CA 1
ATOM 2038 C C . TYR A 1 252 ? -15.087 1.804 19.032 1.00 97.94 252 TYR A C 1
ATOM 2040 O O . TYR A 1 252 ? -15.316 1.867 20.239 1.00 97.94 252 TYR A O 1
ATOM 2048 N N . ALA A 1 253 ? -14.118 2.530 18.463 1.00 97.00 253 ALA A N 1
ATOM 2049 C CA . ALA A 1 253 ? -13.368 3.551 19.197 1.00 97.00 253 ALA A CA 1
ATOM 2050 C C . ALA A 1 253 ? -14.288 4.700 19.651 1.00 97.00 253 ALA A C 1
ATOM 2052 O O . ALA A 1 253 ? -14.318 5.009 20.839 1.00 97.00 253 ALA A O 1
ATOM 2053 N N . LYS A 1 254 ? -15.149 5.221 18.765 1.00 97.06 254 LYS A N 1
ATOM 2054 C CA . LYS A 1 254 ? -16.163 6.231 19.133 1.00 97.06 254 LYS A CA 1
ATOM 2055 C C . LYS A 1 254 ? -17.161 5.734 20.182 1.00 97.06 254 LYS A C 1
ATOM 2057 O O . LYS A 1 254 ? -17.511 6.458 21.109 1.00 97.06 254 LYS A O 1
ATOM 2062 N N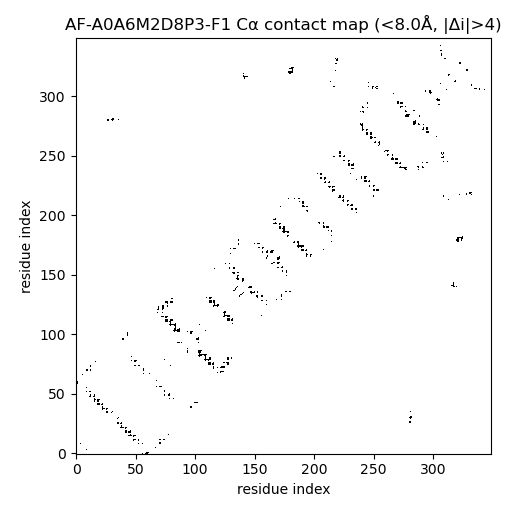 . TYR A 1 255 ? -17.600 4.478 20.075 1.00 96.00 255 TYR A N 1
ATOM 2063 C CA . TYR A 1 255 ? -18.454 3.845 21.086 1.00 96.00 255 TYR A CA 1
ATOM 2064 C C . TYR A 1 255 ? -17.801 3.883 22.477 1.00 96.00 255 TYR A C 1
ATOM 2066 O O . TYR A 1 255 ? -18.458 4.199 23.468 1.00 96.00 255 TYR A O 1
ATOM 2074 N N . ARG A 1 256 ? -16.491 3.613 22.552 1.00 91.75 256 ARG A N 1
ATOM 2075 C CA . ARG A 1 256 ? -15.711 3.673 23.799 1.00 91.75 256 ARG A CA 1
ATOM 2076 C C . ARG A 1 256 ? -15.544 5.094 24.342 1.00 91.75 256 ARG A C 1
ATOM 2078 O O . ARG A 1 256 ? -15.387 5.235 25.550 1.00 91.75 256 ARG A O 1
ATOM 2085 N N . GLU A 1 257 ? -15.603 6.104 23.481 1.00 92.31 257 GLU A N 1
ATOM 2086 C CA . GLU A 1 257 ? -15.560 7.530 23.841 1.00 92.31 257 GLU A CA 1
ATOM 2087 C C . GLU A 1 257 ? -16.931 8.087 24.276 1.00 92.31 257 GLU A C 1
ATOM 2089 O O . GLU A 1 257 ? -17.011 9.227 24.729 1.00 92.31 257 GLU A O 1
ATOM 2094 N N . GLY A 1 258 ? -18.005 7.289 24.195 1.00 92.06 258 GLY A N 1
ATOM 2095 C CA . GLY A 1 258 ? -19.325 7.631 24.740 1.00 92.06 258 GLY A CA 1
ATOM 2096 C C . GLY A 1 258 ? -20.492 7.560 23.751 1.00 92.06 258 GLY A C 1
ATOM 2097 O O . GLY A 1 258 ? -21.638 7.665 24.186 1.00 92.06 258 GLY A O 1
ATOM 2098 N N . SER A 1 259 ? -20.250 7.332 22.455 1.00 93.25 259 SER A N 1
ATOM 2099 C CA . SER A 1 259 ? -21.305 7.164 21.434 1.00 93.25 259 SER A CA 1
ATOM 2100 C C . SER A 1 259 ? -21.948 5.770 21.493 1.00 93.25 259 SER A C 1
ATOM 2102 O O . SER A 1 259 ? -21.756 4.921 20.616 1.00 93.25 259 SER A O 1
ATOM 2104 N N . THR A 1 260 ? -22.668 5.493 22.581 1.00 89.31 260 THR A N 1
ATOM 2105 C CA . THR A 1 260 ? -23.221 4.161 22.895 1.00 89.31 260 THR A CA 1
ATOM 2106 C C . THR A 1 260 ? -24.222 3.622 21.864 1.00 89.31 260 THR A C 1
ATOM 2108 O O . THR A 1 260 ? -24.361 2.408 21.714 1.00 89.31 260 THR A O 1
ATOM 2111 N N . GLU A 1 261 ? -24.864 4.505 21.102 1.00 95.00 261 GLU A N 1
ATOM 2112 C CA . GLU A 1 261 ? -25.830 4.203 20.044 1.00 95.00 261 GLU A CA 1
ATOM 2113 C C . GLU A 1 261 ? -25.233 3.436 18.849 1.00 95.00 261 GLU A C 1
ATOM 2115 O O . GLU A 1 261 ? -25.964 2.791 18.100 1.00 95.00 261 GLU A O 1
ATOM 2120 N N . LEU A 1 262 ? -23.905 3.438 18.689 1.00 96.19 262 LEU A N 1
ATOM 2121 C CA . LEU A 1 262 ? -23.222 2.833 17.537 1.00 96.19 262 LEU A CA 1
ATOM 2122 C C . LEU A 1 262 ? -23.139 1.297 17.587 1.00 96.19 262 LEU A C 1
ATOM 2124 O O . LEU A 1 262 ? -22.741 0.667 16.606 1.00 96.19 262 LEU A O 1
ATOM 2128 N N . MET A 1 263 ? -23.492 0.665 18.712 1.00 97.25 263 MET A N 1
ATOM 2129 C CA . MET A 1 263 ? -23.287 -0.777 18.919 1.00 97.25 263 MET A CA 1
ATOM 2130 C C . MET A 1 263 ? -24.022 -1.655 17.891 1.00 97.25 263 MET A C 1
ATOM 2132 O O . MET A 1 263 ? -23.494 -2.687 17.454 1.00 97.25 263 MET A O 1
ATOM 2136 N N . GLU A 1 264 ? -25.226 -1.254 17.479 1.00 97.62 264 GLU A N 1
ATOM 2137 C CA . GLU A 1 264 ? -25.996 -1.985 16.469 1.00 97.62 264 GLU A CA 1
ATOM 2138 C C . GLU A 1 264 ? -25.314 -1.924 15.095 1.00 97.62 264 GLU A C 1
ATOM 2140 O O . GLU A 1 264 ? -25.129 -2.958 14.445 1.00 97.62 264 GLU A O 1
ATOM 2145 N N . GLU A 1 265 ? -24.862 -0.738 14.682 1.00 98.06 265 GLU A N 1
ATOM 2146 C CA . GLU A 1 265 ? -24.139 -0.540 13.424 1.00 98.06 265 GLU A CA 1
ATOM 2147 C C . GLU A 1 265 ? -22.826 -1.334 13.400 1.00 98.06 265 GLU A C 1
ATOM 2149 O O . GLU A 1 265 ? -22.568 -2.082 12.451 1.00 98.06 265 GLU A O 1
ATOM 2154 N N . ILE A 1 266 ? -22.038 -1.257 14.478 1.00 98.56 266 ILE A N 1
ATOM 2155 C CA . ILE A 1 266 ? -20.796 -2.027 14.643 1.00 98.56 266 ILE A CA 1
ATOM 2156 C C . ILE A 1 266 ? -21.076 -3.524 14.484 1.00 98.56 266 ILE A C 1
ATOM 2158 O O . ILE A 1 266 ? -20.399 -4.217 13.719 1.00 98.56 266 ILE A O 1
ATOM 2162 N N . SER A 1 267 ? -22.105 -4.027 15.170 1.00 98.44 267 SER A N 1
ATOM 2163 C CA . SER A 1 267 ? -22.498 -5.436 15.097 1.00 98.44 267 SER A CA 1
ATOM 2164 C C . SER A 1 267 ? -22.911 -5.839 13.681 1.00 98.44 267 SER A C 1
ATOM 2166 O O . SER A 1 267 ? -22.543 -6.915 13.206 1.00 98.44 267 SER A O 1
ATOM 2168 N N . ASN A 1 268 ? -23.645 -4.981 12.973 1.00 98.31 268 ASN A N 1
ATOM 2169 C CA . ASN A 1 268 ? -24.071 -5.241 11.602 1.00 98.31 268 ASN A CA 1
ATOM 2170 C C . ASN A 1 268 ? -22.892 -5.276 10.622 1.00 98.31 268 ASN A C 1
ATOM 2172 O O . ASN A 1 268 ? -22.869 -6.138 9.739 1.00 98.31 268 ASN A O 1
ATOM 2176 N N . LEU A 1 269 ? -21.896 -4.403 10.785 1.00 98.38 269 LEU A N 1
ATOM 2177 C CA . LEU A 1 269 ? -20.672 -4.428 9.979 1.00 98.38 269 LEU A CA 1
ATOM 2178 C C . LEU A 1 269 ? -19.844 -5.688 10.260 1.00 98.38 269 LEU A C 1
ATOM 2180 O O . LEU A 1 269 ? -19.507 -6.420 9.328 1.00 98.38 269 LEU A O 1
ATOM 2184 N N . LEU A 1 270 ? -19.575 -6.003 11.531 1.00 98.50 270 LEU A N 1
ATOM 2185 C CA . LEU A 1 270 ? -18.766 -7.171 11.907 1.00 98.50 270 LEU A CA 1
ATOM 2186 C C . LEU A 1 270 ? -19.408 -8.497 11.477 1.00 98.50 270 LEU A C 1
ATOM 2188 O O . LEU A 1 270 ? -18.698 -9.422 11.080 1.00 98.50 270 LEU A O 1
ATOM 2192 N N . ARG A 1 271 ? -20.745 -8.585 11.457 1.00 98.31 271 ARG A N 1
ATOM 2193 C CA . ARG A 1 271 ? -21.466 -9.769 10.958 1.00 98.31 271 ARG A CA 1
ATOM 2194 C C . ARG A 1 271 ? -21.244 -10.022 9.461 1.00 98.31 271 ARG A C 1
ATOM 2196 O O . ARG A 1 271 ? -21.292 -11.170 9.029 1.00 98.31 271 ARG A O 1
ATOM 2203 N N . GLN A 1 272 ? -20.971 -8.982 8.672 1.00 97.81 272 GLN A N 1
ATOM 2204 C CA . GLN A 1 272 ? -20.722 -9.108 7.230 1.00 97.81 272 GLN A CA 1
ATOM 2205 C C . GLN A 1 272 ? -19.302 -9.597 6.911 1.00 97.81 272 GLN A C 1
ATOM 2207 O O . GLN A 1 272 ? -19.093 -10.244 5.883 1.00 97.81 272 GLN A O 1
ATOM 2212 N N . VAL A 1 273 ? -18.321 -9.323 7.781 1.00 97.81 273 VAL A N 1
ATOM 2213 C CA . VAL A 1 273 ? -16.889 -9.569 7.519 1.00 97.81 273 VAL A CA 1
ATOM 2214 C C . VAL A 1 273 ? -16.585 -11.009 7.066 1.00 97.81 273 VAL A C 1
ATOM 2216 O O . VAL A 1 273 ? -15.883 -11.161 6.061 1.00 97.81 273 VAL A O 1
ATOM 2219 N N . PRO A 1 274 ? -17.115 -12.082 7.698 1.00 96.06 274 PRO A N 1
ATOM 2220 C CA . PRO A 1 274 ? -16.870 -13.458 7.250 1.00 96.06 274 PRO A CA 1
ATOM 2221 C C . PRO A 1 274 ? -17.297 -13.736 5.805 1.00 96.06 274 PRO A C 1
ATOM 2223 O O . PRO A 1 274 ? -16.604 -14.479 5.106 1.00 96.06 274 PRO A O 1
ATOM 2226 N N . GLY A 1 275 ? -18.402 -13.127 5.359 1.00 95.44 275 GLY A N 1
ATOM 2227 C CA . GLY A 1 275 ? -18.952 -13.287 4.010 1.00 95.44 275 GLY A CA 1
ATOM 2228 C C . GLY A 1 275 ? -18.213 -12.488 2.934 1.00 95.44 275 GLY A C 1
ATOM 2229 O O . GLY A 1 275 ? -18.348 -12.791 1.753 1.00 95.44 275 GLY A O 1
ATOM 2230 N N . LEU A 1 276 ? -17.405 -11.500 3.328 1.00 94.56 276 LEU A N 1
ATOM 2231 C CA . LEU A 1 276 ? -16.632 -10.650 2.415 1.00 94.56 276 LEU A CA 1
ATOM 2232 C C . LEU A 1 276 ? -15.202 -11.151 2.175 1.00 94.56 276 LEU A C 1
ATOM 2234 O O . LEU A 1 276 ? -14.494 -10.584 1.345 1.00 94.56 276 LEU A O 1
ATOM 2238 N N . LYS A 1 277 ? -14.759 -12.177 2.911 1.00 91.88 277 LYS A N 1
ATOM 2239 C CA . LYS A 1 277 ? -13.408 -12.739 2.794 1.00 91.88 277 LYS A CA 1
ATOM 2240 C C . LYS A 1 277 ? -13.200 -13.350 1.411 1.00 91.88 277 LYS A C 1
ATOM 2242 O O . LYS A 1 277 ? -13.910 -14.276 1.019 1.00 91.88 277 LYS A O 1
ATOM 2247 N N . GLN A 1 278 ? -12.139 -12.927 0.743 1.00 87.00 278 GLN A N 1
ATOM 2248 C CA . GLN A 1 278 ? -11.723 -13.448 -0.547 1.00 87.00 278 GLN A CA 1
ATOM 2249 C C . GLN A 1 278 ? -10.503 -14.373 -0.425 1.00 87.00 278 GLN A C 1
ATOM 2251 O O . GLN A 1 278 ? -9.923 -14.608 0.645 1.00 87.00 278 GLN A O 1
ATOM 2256 N N . LYS A 1 279 ? -10.120 -14.962 -1.554 1.00 78.69 279 LYS A N 1
ATOM 2257 C CA . LYS A 1 279 ? -8.909 -15.770 -1.687 1.00 78.69 279 LYS A CA 1
ATOM 2258 C C . LYS A 1 279 ? -8.112 -15.258 -2.877 1.00 78.69 279 LYS A C 1
ATOM 2260 O O . LYS A 1 279 ? -8.689 -15.030 -3.931 1.00 78.69 279 LYS A O 1
ATOM 2265 N N . ILE A 1 280 ? -6.799 -15.151 -2.703 1.00 66.38 280 ILE A N 1
ATOM 2266 C CA . ILE A 1 280 ? -5.838 -14.886 -3.776 1.00 66.38 280 ILE A CA 1
ATOM 2267 C C . ILE A 1 280 ? -4.959 -16.135 -3.893 1.00 66.38 280 ILE A C 1
ATOM 2269 O O . ILE A 1 280 ? -4.475 -16.646 -2.879 1.00 66.38 280 ILE A O 1
ATOM 2273 N N . ALA A 1 281 ? -4.813 -16.684 -5.102 1.00 62.09 281 ALA A N 1
ATOM 2274 C CA . ALA A 1 281 ? -4.098 -17.944 -5.348 1.00 62.09 281 ALA A CA 1
ATOM 2275 C C . ALA A 1 281 ? -4.530 -19.098 -4.404 1.00 62.09 281 ALA A C 1
ATOM 2277 O O . ALA A 1 281 ? -3.707 -19.787 -3.797 1.00 62.09 281 ALA A O 1
ATOM 2278 N N . GLY A 1 282 ? -5.844 -19.257 -4.186 1.00 62.78 282 GLY A N 1
ATOM 2279 C CA . GLY A 1 282 ? -6.420 -20.305 -3.328 1.00 62.78 282 GLY A CA 1
ATOM 2280 C C . GLY A 1 282 ? -6.192 -20.126 -1.817 1.00 62.78 282 GLY A C 1
ATOM 2281 O O . GLY A 1 282 ? -6.762 -20.866 -1.008 1.00 62.78 282 GLY A O 1
ATOM 2282 N N . LYS A 1 283 ? -5.419 -19.119 -1.395 1.00 68.88 283 LYS A N 1
ATOM 2283 C CA . LYS A 1 283 ? -5.178 -18.789 0.013 1.00 68.88 283 LYS A CA 1
ATOM 2284 C C . LYS A 1 283 ? -5.953 -17.536 0.386 1.00 68.88 283 LYS A C 1
ATOM 2286 O O . LYS A 1 283 ? -5.932 -16.538 -0.320 1.00 68.88 283 LYS A O 1
ATOM 2291 N N . SER A 1 284 ? -6.649 -17.566 1.521 1.00 71.62 284 SER A N 1
ATOM 2292 C CA . SER A 1 284 ? -7.228 -16.322 2.037 1.00 71.62 284 SER A CA 1
ATOM 2293 C C . SER A 1 284 ? -6.106 -15.366 2.417 1.00 71.62 284 SER A C 1
ATOM 2295 O O . SER A 1 284 ? -5.097 -15.808 2.986 1.00 71.62 284 SER A O 1
ATOM 2297 N N . ILE A 1 285 ? -6.311 -14.086 2.120 1.00 82.00 285 ILE A N 1
ATOM 2298 C CA . ILE A 1 285 ? -5.366 -13.019 2.435 1.00 82.00 285 ILE A CA 1
ATOM 2299 C C . ILE A 1 285 ? -5.102 -13.062 3.951 1.00 82.00 285 ILE A C 1
ATOM 2301 O O . ILE A 1 285 ? -6.066 -13.143 4.722 1.00 82.00 285 ILE A O 1
ATOM 2305 N N . PRO A 1 286 ? -3.835 -13.074 4.414 1.00 85.38 286 PRO A N 1
ATOM 2306 C CA . PRO A 1 286 ? -3.526 -13.232 5.835 1.00 85.38 286 PRO A CA 1
ATOM 2307 C C . PRO A 1 286 ? -4.284 -12.253 6.738 1.00 85.38 286 PRO A C 1
ATOM 2309 O O . PRO A 1 286 ? -4.864 -12.678 7.739 1.00 85.38 286 PRO A O 1
ATOM 2312 N N . ILE A 1 287 ? -4.368 -10.980 6.337 1.00 90.38 287 ILE A N 1
ATOM 2313 C CA . ILE A 1 287 ? -5.095 -9.956 7.095 1.00 90.38 287 ILE A CA 1
ATOM 2314 C C . ILE A 1 287 ? -6.606 -10.203 7.130 1.00 90.38 287 ILE A C 1
ATOM 2316 O O . ILE A 1 287 ? -7.234 -10.013 8.166 1.00 90.38 287 ILE A O 1
ATOM 2320 N N . GLU A 1 288 ? -7.206 -10.720 6.056 1.00 93.19 288 GLU A N 1
ATOM 2321 C CA . GLU A 1 288 ? -8.633 -11.050 6.064 1.00 93.19 288 GLU A CA 1
ATOM 2322 C C . GLU A 1 288 ? -8.945 -12.233 6.986 1.00 93.19 288 GLU A C 1
ATOM 2324 O O . GLU A 1 288 ? -9.985 -12.264 7.640 1.00 93.19 288 GLU A O 1
ATOM 2329 N N . LYS A 1 289 ? -8.030 -13.205 7.121 1.00 93.44 289 LYS A N 1
ATOM 2330 C CA . LYS A 1 289 ? -8.194 -14.265 8.132 1.00 93.44 289 LYS A CA 1
ATOM 2331 C C . LYS A 1 289 ? -8.185 -13.690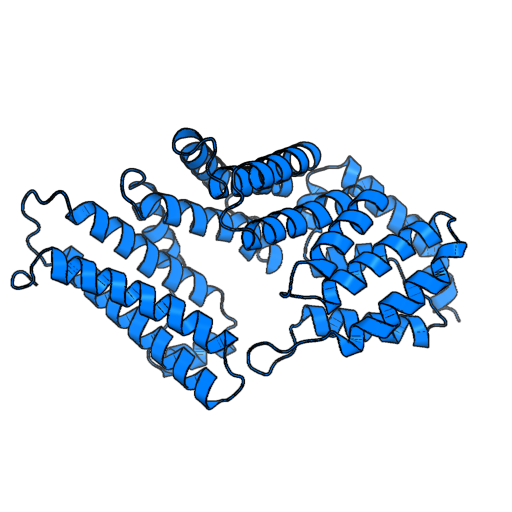 9.544 1.00 93.44 289 LYS A C 1
ATOM 2333 O O . LYS A 1 289 ? -8.957 -14.155 10.383 1.00 93.44 289 LYS A O 1
ATOM 2338 N N . PHE A 1 290 ? -7.311 -12.718 9.800 1.00 95.06 290 PHE A N 1
ATOM 2339 C CA . PHE A 1 290 ? -7.249 -12.018 11.077 1.00 95.06 290 PHE A CA 1
ATOM 2340 C C . PHE A 1 290 ? -8.568 -11.289 11.359 1.00 95.06 290 PHE A C 1
ATOM 2342 O O . PHE A 1 290 ? -9.197 -11.574 12.379 1.00 95.06 290 PHE A O 1
ATOM 2349 N N . VAL A 1 291 ? -9.051 -10.450 10.434 1.00 97.25 291 VAL A N 1
ATOM 2350 C CA . VAL A 1 291 ? -10.270 -9.660 10.673 1.00 97.25 291 VAL A CA 1
ATOM 2351 C C . VAL A 1 291 ? -11.530 -10.519 10.795 1.00 97.25 291 VAL A C 1
ATOM 2353 O O . VAL A 1 291 ? -12.396 -10.213 11.611 1.00 97.25 291 VAL A O 1
ATOM 2356 N N . VAL A 1 292 ? -11.614 -11.653 10.088 1.00 97.38 292 VAL A N 1
ATOM 2357 C CA . VAL A 1 292 ? -12.714 -12.619 10.261 1.00 97.38 292 VAL A CA 1
ATOM 2358 C C . VAL A 1 292 ? -12.697 -13.233 11.658 1.00 97.38 292 VAL A C 1
ATOM 2360 O O . VAL A 1 292 ? -13.730 -13.268 12.322 1.00 97.38 292 VAL A O 1
ATOM 2363 N N . LYS A 1 293 ? -11.529 -13.685 12.135 1.00 97.12 293 LYS A N 1
ATOM 2364 C CA . LYS A 1 293 ? -11.405 -14.232 13.494 1.00 97.12 293 LYS A CA 1
ATOM 2365 C C . LYS A 1 293 ? -11.750 -13.190 14.556 1.00 97.12 293 LYS A C 1
ATOM 2367 O O . LYS A 1 293 ? -12.394 -13.528 15.541 1.00 97.12 293 LYS A O 1
ATOM 2372 N N . LYS A 1 294 ? -11.343 -11.935 14.356 1.00 97.69 294 LYS A N 1
ATOM 2373 C CA . LYS A 1 294 ? -11.660 -10.837 15.276 1.00 97.69 294 LYS A CA 1
ATOM 2374 C C . LYS A 1 294 ? -13.138 -10.478 15.280 1.00 97.69 294 LYS A C 1
ATOM 2376 O O . LYS A 1 294 ? -13.704 -10.295 16.350 1.00 97.69 294 LYS A O 1
ATOM 2381 N N . SER A 1 295 ? -13.771 -10.477 14.112 1.00 98.06 295 SER A N 1
ATOM 2382 C CA . SER A 1 295 ? -15.215 -10.256 13.992 1.00 98.06 295 SER A CA 1
ATOM 2383 C C . SER A 1 295 ? -16.018 -11.350 14.696 1.00 98.06 295 SER A C 1
ATOM 2385 O O . SER A 1 295 ? -16.992 -11.042 15.367 1.00 98.06 295 SER A O 1
ATOM 2387 N N . GLN A 1 296 ? -15.589 -12.615 14.616 1.00 97.81 296 GLN A N 1
ATOM 2388 C CA . GLN A 1 296 ? -16.215 -13.699 15.381 1.00 97.81 296 GLN A CA 1
ATOM 2389 C C . GLN A 1 296 ? -15.986 -13.531 16.890 1.00 97.81 296 GLN A C 1
ATOM 2391 O O . GLN A 1 296 ? -16.941 -13.564 17.661 1.00 97.81 296 GLN A O 1
ATOM 2396 N N . LYS A 1 297 ? -14.738 -13.251 17.299 1.00 96.94 297 LYS A N 1
ATOM 2397 C CA . LYS A 1 297 ? -14.373 -13.034 18.708 1.00 96.94 297 LYS A CA 1
ATOM 2398 C C . LYS A 1 297 ? -15.205 -11.929 19.364 1.00 96.94 297 LYS A C 1
ATOM 2400 O O . LYS A 1 297 ? -15.533 -12.049 20.536 1.00 96.94 297 LYS A O 1
ATOM 2405 N N . PHE A 1 298 ? -15.553 -10.873 18.626 1.00 98.06 298 PHE A N 1
ATOM 2406 C CA . PHE A 1 298 ? -16.448 -9.825 19.118 1.00 98.06 298 PHE A CA 1
ATOM 2407 C C . PHE A 1 298 ? -17.770 -10.402 19.636 1.00 98.06 298 PHE A C 1
ATOM 2409 O O . PHE A 1 298 ? -18.172 -10.077 20.749 1.00 98.06 298 PHE A O 1
ATOM 2416 N N . PHE A 1 299 ? -18.420 -11.284 18.871 1.00 98.00 299 PHE A N 1
ATOM 2417 C CA . PHE A 1 299 ? -19.680 -11.910 19.279 1.00 98.00 299 PHE A CA 1
ATOM 2418 C C . PHE A 1 299 ? -19.481 -12.932 20.396 1.00 98.00 299 PHE A C 1
ATOM 2420 O O . PHE A 1 299 ? -20.243 -12.917 21.360 1.00 98.00 299 PHE A O 1
ATOM 2427 N N . ASP A 1 300 ? -18.430 -13.750 20.310 1.00 96.38 300 ASP A N 1
ATOM 2428 C CA . ASP A 1 300 ? -18.108 -14.753 21.333 1.00 96.38 300 ASP A CA 1
ATOM 2429 C C . ASP A 1 300 ? -17.856 -14.102 22.709 1.00 96.38 300 ASP A C 1
ATOM 2431 O O . ASP A 1 300 ? -18.183 -14.673 23.746 1.00 96.38 300 ASP A O 1
ATOM 2435 N N . ASN A 1 301 ? -17.336 -12.870 22.718 1.00 93.81 301 ASN A N 1
ATOM 2436 C CA . ASN A 1 301 ? -17.047 -12.098 23.926 1.00 93.81 301 ASN A CA 1
ATOM 2437 C C . ASN A 1 301 ? -18.206 -11.189 24.386 1.00 93.81 301 ASN A C 1
ATOM 2439 O O . ASN A 1 301 ? -18.000 -10.320 25.244 1.00 93.81 301 ASN A O 1
ATOM 2443 N N . GLY A 1 302 ? -19.412 -11.361 23.836 1.00 94.06 302 GLY A N 1
ATOM 2444 C CA . GLY A 1 302 ? -20.578 -10.542 24.179 1.00 94.06 302 GLY A CA 1
ATOM 2445 C C . GLY A 1 302 ? -20.476 -9.113 23.645 1.00 94.06 302 GLY A C 1
ATOM 2446 O O . GLY A 1 302 ? -20.640 -8.165 24.404 1.00 94.06 302 GLY A O 1
ATOM 2447 N N . GLN A 1 303 ? -20.169 -8.969 22.352 1.00 95.31 303 GLN A N 1
ATOM 2448 C CA . GLN A 1 303 ? -20.008 -7.691 21.638 1.00 95.31 303 GLN A CA 1
ATOM 2449 C C . GLN A 1 303 ? -18.860 -6.822 22.171 1.00 95.31 303 GLN A C 1
ATOM 2451 O O . GLN A 1 303 ? -18.963 -5.598 22.270 1.00 95.31 303 GLN A O 1
ATOM 2456 N N . ARG A 1 304 ? -17.732 -7.458 22.511 1.00 92.81 304 ARG A N 1
ATOM 2457 C CA . ARG A 1 304 ? -16.558 -6.770 23.065 1.00 92.81 304 ARG A CA 1
ATOM 2458 C C . ARG A 1 304 ? -15.268 -7.127 22.342 1.00 92.81 304 ARG A C 1
ATOM 2460 O O . ARG A 1 304 ? -14.955 -8.293 22.110 1.00 92.81 304 ARG A O 1
ATOM 2467 N N . LEU A 1 305 ? -14.484 -6.094 22.052 1.00 94.50 305 LEU A N 1
ATOM 2468 C CA . LEU A 1 305 ? -13.096 -6.165 21.600 1.00 94.50 305 LEU A CA 1
ATOM 2469 C C . LEU A 1 305 ? -12.223 -5.197 22.411 1.00 94.50 305 LEU A C 1
ATOM 2471 O O . LEU A 1 305 ? -12.693 -4.172 22.908 1.00 94.50 305 LEU A O 1
ATOM 2475 N N . THR A 1 306 ? -10.934 -5.515 22.505 1.00 93.69 306 THR A N 1
ATOM 2476 C CA . THR A 1 306 ? -9.917 -4.669 23.140 1.00 93.69 306 THR A CA 1
ATOM 2477 C C . THR A 1 306 ? -9.192 -3.880 22.057 1.00 93.69 306 THR A C 1
ATOM 2479 O O . THR A 1 306 ? -8.442 -4.469 21.285 1.00 93.69 306 THR A O 1
ATOM 2482 N N . LEU A 1 307 ? -9.450 -2.569 21.984 1.00 95.31 307 LEU A N 1
ATOM 2483 C CA . LEU A 1 307 ? -8.806 -1.618 21.061 1.00 95.31 307 LEU A CA 1
ATOM 2484 C C . LEU A 1 307 ? -8.597 -2.165 19.629 1.00 95.31 307 LEU A C 1
ATOM 2486 O O . LEU A 1 307 ? -7.464 -2.209 19.144 1.00 95.31 307 LEU A O 1
ATOM 2490 N N . PRO A 1 308 ? -9.662 -2.587 18.920 1.00 97.44 308 PRO A N 1
ATOM 2491 C CA . PRO A 1 308 ? -9.523 -3.304 17.651 1.00 97.44 308 PRO A CA 1
ATOM 2492 C C . PRO A 1 308 ? -8.803 -2.500 16.556 1.00 97.44 308 PRO A C 1
ATOM 2494 O O . PRO A 1 308 ? -8.103 -3.093 15.734 1.00 97.44 308 PRO A O 1
ATOM 2497 N N . VAL A 1 309 ? -8.929 -1.165 16.564 1.00 97.50 309 VAL A N 1
ATOM 2498 C CA . VAL A 1 309 ? -8.230 -0.278 15.619 1.00 97.50 309 VAL A CA 1
ATOM 2499 C C . VAL A 1 309 ? -6.726 -0.193 15.919 1.00 97.50 309 VAL A C 1
ATOM 2501 O O . VAL A 1 309 ? -5.909 -0.294 15.007 1.00 97.50 309 VAL A O 1
ATOM 2504 N N . VAL A 1 310 ? -6.341 -0.113 17.197 1.00 97.31 310 VAL A N 1
ATOM 2505 C CA . VAL A 1 310 ? -4.929 -0.107 17.624 1.00 97.31 310 VAL A CA 1
ATOM 2506 C C . VAL A 1 310 ? -4.288 -1.470 17.362 1.00 97.31 310 VAL A C 1
ATOM 2508 O O . VAL A 1 310 ? -3.151 -1.560 16.902 1.00 97.31 310 VAL A O 1
ATOM 2511 N N . GLU A 1 311 ? -5.035 -2.554 17.580 1.00 96.75 311 GLU A N 1
ATOM 2512 C CA . GLU A 1 311 ? -4.556 -3.901 17.287 1.00 96.75 311 GLU A CA 1
ATOM 2513 C C . GLU A 1 311 ? -4.266 -4.092 15.792 1.00 96.75 311 GLU A C 1
ATOM 2515 O O . GLU A 1 311 ? -3.235 -4.664 15.432 1.00 96.75 311 GLU A O 1
ATOM 2520 N N . ILE A 1 312 ? -5.130 -3.598 14.898 1.00 95.88 312 ILE A N 1
ATOM 2521 C CA . ILE A 1 312 ? -4.852 -3.707 13.462 1.00 95.88 312 ILE A CA 1
ATOM 2522 C C . ILE A 1 312 ? -3.725 -2.765 13.011 1.00 95.88 312 ILE A C 1
ATOM 2524 O O . ILE A 1 312 ? -2.949 -3.166 12.148 1.00 95.88 312 ILE A O 1
ATOM 2528 N N . MET A 1 313 ? -3.545 -1.588 13.631 1.00 95.69 313 MET A N 1
ATOM 2529 C CA . MET A 1 313 ? -2.348 -0.751 13.415 1.00 95.69 313 MET A CA 1
ATOM 2530 C C . MET A 1 313 ? -1.059 -1.501 13.777 1.00 95.69 313 MET A C 1
ATOM 2532 O O . MET A 1 313 ? -0.067 -1.410 13.050 1.00 95.69 313 MET A O 1
ATOM 2536 N N . TYR A 1 314 ? -1.074 -2.260 14.879 1.00 94.06 314 TYR A N 1
ATOM 2537 C CA . TYR A 1 314 ? 0.048 -3.109 15.285 1.00 94.06 314 TYR A CA 1
ATOM 2538 C C . TYR A 1 314 ? 0.319 -4.198 14.246 1.00 94.06 314 TYR A C 1
ATOM 2540 O O . TYR A 1 314 ? 1.447 -4.341 13.778 1.00 94.06 314 TYR A O 1
ATOM 2548 N N . MET A 1 315 ? -0.727 -4.909 13.813 1.00 91.94 315 MET A N 1
ATOM 2549 C CA . MET A 1 315 ? -0.618 -5.936 12.771 1.00 91.94 315 MET A CA 1
ATOM 2550 C C . MET A 1 315 ? -0.118 -5.384 11.431 1.00 91.94 315 MET A C 1
ATOM 2552 O O . MET A 1 315 ? 0.541 -6.109 10.689 1.00 91.94 315 MET A O 1
ATOM 2556 N N . TRP A 1 316 ? -0.426 -4.122 11.121 1.00 90.12 316 TRP A N 1
ATOM 2557 C CA . TRP A 1 316 ? 0.033 -3.425 9.917 1.00 90.12 316 TRP A CA 1
ATOM 2558 C C . TRP A 1 316 ? 1.397 -2.734 10.083 1.00 90.12 316 TRP A C 1
ATOM 2560 O O . TRP A 1 316 ? 1.796 -1.939 9.237 1.00 90.12 316 TRP A O 1
ATOM 2570 N N . ASN A 1 317 ? 2.091 -3.003 11.192 1.00 92.62 317 ASN A N 1
ATOM 2571 C CA . ASN A 1 317 ? 3.369 -2.410 11.576 1.00 92.62 317 ASN A CA 1
ATOM 2572 C C . ASN A 1 317 ? 3.416 -0.878 11.427 1.00 92.62 317 ASN A C 1
ATOM 2574 O O . ASN A 1 317 ? 4.335 -0.307 10.841 1.00 92.62 317 ASN A O 1
ATOM 2578 N N . SER A 1 318 ? 2.394 -0.198 11.952 1.00 93.62 318 SER A N 1
ATOM 2579 C CA . SER A 1 318 ? 2.269 1.261 11.847 1.00 93.62 318 SER A CA 1
ATOM 2580 C C . SER A 1 318 ? 3.064 2.037 12.903 1.00 93.62 318 SER A C 1
ATOM 2582 O O . SER A 1 318 ? 3.391 3.207 12.704 1.00 93.62 318 SER A O 1
ATOM 2584 N N . PHE A 1 319 ? 3.407 1.394 14.022 1.00 93.62 319 PHE A N 1
ATOM 2585 C CA . PHE A 1 319 ? 4.078 2.029 15.161 1.00 93.62 319 PHE A CA 1
ATOM 2586 C C . PHE A 1 319 ? 5.450 2.649 14.859 1.00 93.62 319 PHE A C 1
ATOM 2588 O O . PHE A 1 319 ? 5.722 3.704 15.427 1.00 93.62 319 PHE A O 1
ATOM 2595 N N . PRO A 1 320 ? 6.288 2.107 13.952 1.00 91.31 320 PRO A N 1
ATOM 2596 C CA . PRO A 1 320 ? 7.504 2.796 13.527 1.00 91.31 320 PRO A CA 1
ATOM 2597 C C . PRO A 1 320 ? 7.247 4.194 12.951 1.00 91.31 320 PRO A C 1
ATOM 2599 O O . PRO A 1 320 ? 8.062 5.085 13.154 1.00 91.31 320 PRO A O 1
ATOM 2602 N N . MET A 1 321 ? 6.114 4.406 12.267 1.00 91.88 321 MET A N 1
ATOM 2603 C CA . MET A 1 321 ? 5.739 5.714 11.711 1.00 91.88 321 MET A CA 1
ATOM 2604 C C . MET A 1 321 ? 5.128 6.619 12.786 1.00 91.88 321 MET A C 1
ATOM 2606 O O . MET A 1 321 ? 5.510 7.780 12.906 1.00 91.88 321 MET A O 1
ATOM 2610 N N . ILE A 1 322 ? 4.228 6.072 13.612 1.00 95.06 322 ILE A N 1
ATOM 2611 C CA . ILE A 1 322 ? 3.620 6.785 14.749 1.00 95.06 322 ILE A CA 1
ATOM 2612 C C . ILE A 1 322 ? 4.708 7.292 15.706 1.00 95.06 322 ILE A C 1
ATOM 2614 O O . ILE A 1 322 ? 4.683 8.448 16.112 1.00 95.06 322 ILE A O 1
ATOM 2618 N N . GLY A 1 323 ? 5.700 6.455 16.021 1.00 94.69 323 GLY A N 1
ATOM 2619 C CA . GLY A 1 323 ? 6.785 6.769 16.950 1.00 94.69 323 GLY A CA 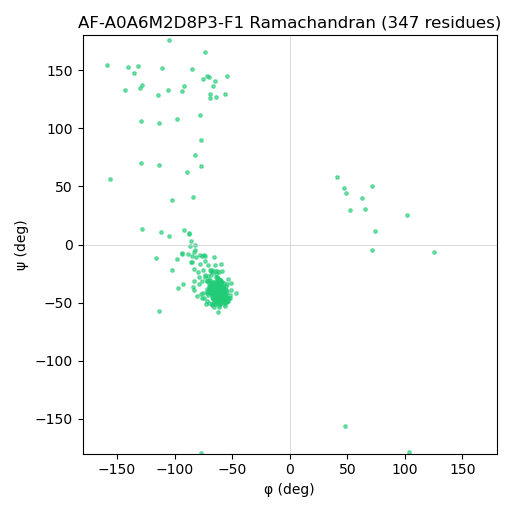1
ATOM 2620 C C . GLY A 1 323 ? 7.727 7.886 16.489 1.00 94.69 323 GLY A C 1
ATOM 2621 O O . GLY A 1 323 ? 8.507 8.380 17.296 1.00 94.69 323 GLY A O 1
ATOM 2622 N N . ARG A 1 324 ? 7.650 8.328 15.224 1.00 95.00 324 ARG A N 1
ATOM 2623 C CA . ARG A 1 324 ? 8.363 9.527 14.743 1.00 95.00 324 ARG A CA 1
ATOM 2624 C C . ARG A 1 324 ? 7.688 10.834 15.162 1.00 95.00 324 ARG A C 1
ATOM 2626 O O . ARG A 1 324 ? 8.268 11.897 14.964 1.00 95.00 324 ARG A O 1
ATOM 2633 N N . ASN A 1 325 ? 6.484 10.767 15.728 1.00 97.19 325 ASN A N 1
ATOM 2634 C CA . ASN A 1 325 ? 5.730 11.916 16.202 1.00 97.19 325 ASN A CA 1
ATOM 2635 C C . ASN A 1 325 ? 5.262 11.673 17.642 1.00 97.19 325 ASN A C 1
ATOM 2637 O O . ASN A 1 325 ? 4.327 10.913 17.892 1.00 97.19 325 ASN A O 1
ATOM 2641 N N . GLU A 1 326 ? 5.906 12.351 18.592 1.00 97.00 326 GLU A N 1
ATOM 2642 C CA . GLU A 1 326 ? 5.648 12.193 20.027 1.00 97.00 326 GLU A CA 1
ATOM 2643 C C . GLU A 1 326 ? 4.176 12.424 20.391 1.00 97.00 326 GLU A C 1
ATOM 2645 O O . GLU A 1 326 ? 3.609 11.668 21.174 1.00 97.00 326 GLU A O 1
ATOM 2650 N N . LYS A 1 327 ? 3.517 13.409 19.768 1.00 96.94 327 LYS A N 1
ATOM 2651 C CA . LYS A 1 327 ? 2.106 13.704 20.036 1.00 96.94 327 LYS A CA 1
ATOM 2652 C C . LYS A 1 327 ? 1.201 12.527 19.668 1.00 96.94 327 LYS A C 1
ATOM 2654 O O . LYS A 1 327 ? 0.327 12.169 20.451 1.00 96.94 327 LYS A O 1
ATOM 2659 N N . LEU A 1 328 ? 1.414 11.925 18.496 1.00 96.62 328 LEU A N 1
ATOM 2660 C CA . LEU A 1 328 ? 0.629 10.767 18.049 1.00 96.62 328 LEU A CA 1
ATOM 2661 C C . LEU A 1 328 ? 0.902 9.545 18.927 1.00 96.62 328 LEU A C 1
ATOM 2663 O O . LEU A 1 328 ? -0.023 8.824 19.296 1.00 96.62 328 LEU A O 1
ATOM 2667 N N . LEU A 1 329 ? 2.170 9.338 19.292 1.00 96.62 329 LEU A N 1
ATOM 2668 C CA . LEU A 1 329 ? 2.570 8.252 20.178 1.00 96.62 329 LEU A CA 1
ATOM 2669 C C . LEU A 1 329 ? 1.898 8.369 21.551 1.00 96.62 329 LEU A C 1
ATOM 2671 O O . LEU A 1 329 ? 1.312 7.393 22.012 1.00 96.62 329 LEU A O 1
ATOM 2675 N N . LEU A 1 330 ? 1.942 9.550 22.175 1.00 97.25 330 LEU A N 1
ATOM 2676 C CA . LEU A 1 330 ? 1.308 9.807 23.472 1.00 97.25 330 LEU A CA 1
ATOM 2677 C C . LEU A 1 330 ? -0.213 9.651 23.408 1.00 97.25 330 LEU A C 1
ATOM 2679 O O . LEU A 1 330 ? -0.812 9.109 24.331 1.00 97.25 330 LEU A O 1
ATOM 2683 N N . GLN A 1 331 ? -0.839 10.070 22.308 1.00 95.94 331 GLN A N 1
ATOM 2684 C CA . GLN A 1 331 ? -2.279 9.911 22.116 1.00 95.94 331 GLN A CA 1
ATOM 2685 C C . GLN A 1 331 ? -2.684 8.430 22.061 1.00 95.94 331 GLN A C 1
ATOM 2687 O O . GLN A 1 331 ? -3.620 8.018 22.744 1.00 95.94 331 GLN A O 1
ATOM 2692 N N . ILE A 1 332 ? -1.956 7.608 21.299 1.00 96.50 332 ILE A N 1
ATOM 2693 C CA . ILE A 1 332 ? -2.219 6.163 21.225 1.00 96.50 332 ILE A CA 1
ATOM 2694 C C . ILE A 1 332 ? -1.858 5.462 22.540 1.00 96.50 332 ILE A C 1
ATOM 2696 O O . ILE A 1 332 ? -2.569 4.544 22.947 1.00 96.50 332 ILE A O 1
ATOM 2700 N N . LEU A 1 333 ? -0.796 5.897 23.224 1.00 96.38 333 LEU A N 1
ATOM 2701 C CA . LEU A 1 333 ? -0.447 5.390 24.550 1.00 96.38 333 LEU A CA 1
ATOM 2702 C C . LEU A 1 333 ? -1.580 5.642 25.551 1.00 96.38 333 LEU A C 1
ATOM 2704 O O . LEU A 1 333 ? -1.974 4.704 26.236 1.00 96.38 333 LEU A O 1
ATOM 2708 N N . GLY A 1 334 ? -2.166 6.843 25.555 1.00 95.81 334 GLY A N 1
ATOM 2709 C CA . GLY A 1 334 ? -3.325 7.167 26.391 1.00 95.81 334 GLY A CA 1
ATOM 2710 C C . GLY A 1 334 ? -4.501 6.212 26.159 1.00 95.81 334 GLY A C 1
ATOM 2711 O O . GLY A 1 334 ? -5.026 5.644 27.111 1.00 95.81 334 GLY A O 1
ATOM 2712 N N . LEU A 1 335 ? -4.836 5.911 24.895 1.00 94.56 335 LEU A N 1
ATOM 2713 C CA . LEU A 1 335 ? -5.881 4.923 24.573 1.00 94.56 335 LEU A CA 1
ATOM 2714 C C . LEU A 1 335 ? -5.587 3.530 25.153 1.00 94.56 335 LEU A C 1
ATOM 2716 O O . LEU A 1 335 ? -6.506 2.811 25.554 1.00 94.56 335 LEU A O 1
ATOM 2720 N N . ILE A 1 336 ? -4.314 3.124 25.156 1.00 95.06 336 ILE A N 1
ATOM 2721 C CA . ILE A 1 336 ? -3.879 1.843 25.719 1.00 95.06 336 ILE A CA 1
ATOM 2722 C C . ILE A 1 336 ? -4.006 1.874 27.242 1.00 95.06 336 ILE A C 1
ATOM 2724 O O . ILE A 1 336 ? -4.631 0.974 27.807 1.00 95.06 336 ILE A O 1
ATOM 2728 N N . GLU A 1 337 ? -3.465 2.904 27.890 1.00 95.19 337 GLU A N 1
ATOM 2729 C CA . GLU A 1 337 ? -3.478 3.076 29.345 1.00 95.19 337 GLU A CA 1
ATOM 2730 C C . GLU A 1 337 ? -4.904 3.138 29.905 1.00 95.19 337 GLU A C 1
ATOM 2732 O O . GLU A 1 337 ? -5.209 2.423 30.860 1.00 95.19 337 GLU A O 1
ATOM 2737 N N . ASP A 1 338 ? -5.811 3.858 29.243 1.00 93.25 338 ASP A N 1
ATOM 2738 C CA . ASP A 1 338 ? -7.231 3.931 29.608 1.00 93.25 338 ASP A CA 1
ATOM 2739 C C . ASP A 1 338 ? -7.939 2.568 29.501 1.00 93.25 338 ASP A C 1
ATOM 2741 O O . ASP A 1 338 ? -8.918 2.278 30.200 1.00 93.25 338 ASP A O 1
ATOM 2745 N N . CYS A 1 339 ? -7.453 1.688 28.623 1.00 92.00 339 CYS A N 1
ATOM 2746 C CA . CYS A 1 339 ? -8.021 0.358 28.438 1.00 92.00 339 CYS A CA 1
ATOM 2747 C C . CYS A 1 339 ? -7.508 -0.661 29.470 1.00 92.00 339 CYS A C 1
ATOM 2749 O O . CYS A 1 339 ? -8.262 -1.567 29.851 1.00 92.00 339 CYS A O 1
ATOM 2751 N N . LEU A 1 340 ? -6.266 -0.515 29.954 1.00 90.50 340 LEU A N 1
ATOM 2752 C CA . LEU A 1 340 ? -5.586 -1.488 30.824 1.00 90.50 340 LEU A CA 1
ATOM 2753 C C . LEU A 1 340 ? -6.406 -1.910 32.059 1.00 90.50 340 LEU A C 1
ATOM 2755 O O . LEU A 1 340 ? -6.530 -3.118 32.278 1.00 90.50 340 LEU A O 1
ATOM 2759 N N . PRO A 1 341 ? -7.040 -1.005 32.837 1.00 90.19 341 PRO A N 1
ATOM 2760 C CA . PRO A 1 341 ? -7.810 -1.405 34.017 1.00 90.19 341 PRO A CA 1
ATOM 2761 C C . PRO A 1 341 ? -9.010 -2.298 33.691 1.00 90.19 341 PRO A C 1
ATOM 2763 O O . PRO A 1 341 ? -9.459 -3.081 34.528 1.00 90.19 341 PRO A O 1
ATOM 2766 N N . THR A 1 342 ? -9.579 -2.156 32.492 1.00 87.25 342 THR A N 1
ATOM 2767 C CA . THR A 1 342 ? -10.692 -3.003 32.038 1.00 87.25 342 THR A CA 1
ATOM 2768 C C . THR A 1 342 ? -10.176 -4.393 31.685 1.00 87.25 342 THR A C 1
ATOM 2770 O O . THR A 1 342 ? -10.722 -5.382 32.160 1.00 87.25 342 THR A O 1
ATOM 2773 N N . VAL A 1 343 ? -9.068 -4.464 30.943 1.00 85.94 343 VAL A N 1
ATOM 2774 C CA . VAL A 1 343 ? -8.442 -5.732 30.541 1.00 85.94 343 VAL A CA 1
ATOM 2775 C C . VAL A 1 343 ? -7.966 -6.541 31.751 1.00 85.94 343 VAL A C 1
ATOM 2777 O O . VAL A 1 343 ? -8.156 -7.754 31.779 1.00 85.94 343 VAL A O 1
ATOM 2780 N N . SER A 1 344 ? -7.380 -5.893 32.764 1.00 84.94 344 SER A N 1
ATOM 2781 C CA . SER A 1 344 ? -6.938 -6.577 33.988 1.00 84.94 344 SER A CA 1
ATOM 2782 C C . SER A 1 344 ? -8.103 -7.231 34.731 1.00 84.94 344 SER A C 1
ATOM 2784 O O . SER A 1 344 ? -8.009 -8.401 35.085 1.00 84.94 344 SER A O 1
ATOM 2786 N N . ARG A 1 345 ? -9.228 -6.516 34.884 1.00 85.50 345 ARG A N 1
ATOM 2787 C CA . ARG A 1 345 ? -10.444 -7.052 35.518 1.00 85.50 345 ARG A CA 1
ATOM 2788 C C . ARG A 1 345 ? -11.041 -8.217 34.733 1.00 85.50 345 ARG A C 1
ATOM 2790 O O . ARG A 1 345 ? -11.437 -9.213 35.320 1.00 85.50 345 ARG A O 1
ATOM 2797 N N . GLU A 1 346 ? -11.076 -8.111 33.407 1.00 80.50 346 GLU A N 1
ATOM 2798 C CA . GLU A 1 346 ? -11.596 -9.169 32.532 1.00 80.50 346 GLU A CA 1
ATOM 2799 C C . GLU A 1 346 ? -10.719 -10.429 32.511 1.00 80.50 346 GLU A C 1
ATOM 2801 O O . GLU A 1 346 ? -11.216 -11.495 32.173 1.00 80.50 346 GLU A O 1
ATOM 2806 N N . LYS A 1 347 ? -9.427 -10.329 32.853 1.00 76.00 347 LYS A N 1
ATOM 2807 C CA . LYS A 1 347 ? -8.512 -11.480 32.942 1.00 76.00 347 LYS A CA 1
ATOM 2808 C C . LYS A 1 347 ? -8.676 -12.274 34.244 1.00 76.00 347 LYS A C 1
ATOM 2810 O O . LYS A 1 347 ? -8.268 -13.431 34.303 1.00 76.00 347 LYS A O 1
ATOM 2815 N N . GLU A 1 348 ? -9.192 -11.633 35.287 1.00 71.00 348 GLU A N 1
ATOM 2816 C CA . GLU A 1 348 ? -9.431 -12.245 36.600 1.00 71.00 348 GLU A CA 1
ATOM 2817 C C . GLU A 1 348 ? -10.778 -12.985 36.677 1.00 71.00 348 GLU A C 1
ATOM 2819 O O . GLU A 1 348 ? -10.980 -13.780 37.595 1.00 71.00 348 GLU A O 1
ATOM 2824 N N . MET A 1 349 ? -11.673 -12.735 35.715 1.00 58.78 349 MET A N 1
ATOM 2825 C CA . MET A 1 349 ? -12.942 -13.444 35.508 1.00 58.78 349 MET A CA 1
ATOM 2826 C C . MET A 1 349 ? -12.759 -14.650 34.588 1.00 58.78 349 MET A C 1
ATOM 2828 O O . MET A 1 349 ? -13.469 -15.655 34.819 1.00 58.78 349 MET A O 1
#

Nearest PDB structures (foldseek):
  4buj-assembly2_F  TM=4.113E-01  e=2.556E-02  Saccharomyces cerevisiae S288C
  5nnp-assembly1_A  TM=4.068E-01  e=1.473E-02  Thermochaetoides thermophila DSM 1495
  4hnx-assembly1_A  TM=3.313E-01  e=2.902E-02  Saccharomyces cerevisiae S288C
  4y49-assembly1_A  TM=3.666E-01  e=2.316E-01  Saccharomyces cerevisiae
  4y49-assembly2_G  TM=3.472E-01  e=2.127E-01  Saccharomyces cerevisiae

Secondary structure (DSSP, 8-state):
-TTS-HHHHHHHHHHHHHHHHHHHHHHHH--SHHHHHHHHHHHHHHHHHHHHHHHHHHHS--TT-TTHHHHHHHHHHHHHHHHHHHHTS-HHHHHHHHHTT----HHHHHHHHHHHHT-TTSTTHHHHHHHHHHIIIIIHHHHT-----HHHHHHHHHHHHHH-TT-HHHHHHHHHHHHHTT-HHHHHHHHHHHHHT-SS-HHHHHHHHHHHHHHHHHTT-HHHHHHHHHHHHHH--S-HHHHHHHHHHHHHHHHHTT-GGGHHHHHHHHHHHHHH--EETTEE-HHHHHHHHHHHHHHHTTS--SSHHHHHHHHTT-HHHHTT-HHHHHHHHHHHHHHHHHHHHHHH-

Mean predicted aligned error: 5.22 Å